Protein AF-0000000078459077 (afdb_homodimer)

Secondary structure (DSSP, 8-state):
--------S-----S-------SS-EEEEEE-S-HHHHHHHHHHHHHHHHTT--HHHHHHHHHHHHHHHSSS--EEEEEEEEEEE--EEEEEEEEEEETTEEEEEEEEPP-/--------S-----S-------SS-EEEEEE-S-HHHHHHHHHHHHHHHHTT--HHHHHHHHHHHHHHHSSS--EEEEEEEEEEE--EEEEEEEEEEETTEEEEEEEEPP-

pLDDT: mean 86.51, std 23.32, range [26.41, 98.94]

Organism: Toxocara canis (NCBI:txid6265)

Radius of gyration: 19.14 Å; Cα contacts (8 Å, |Δi|>4): 376; chains: 2; bounding box: 36×68×38 Å

Sequence (222 aa):
MSTSANCGTTHTISGTTVQYKPKAKVSIKFSEMCKAMSEHAIRIADDALSRHLSEVDLAEQLKKSFDSTYPGLWHCAVGRHFEPALTHRRGSLLHFHIECLSVILFQCEQSMSTSANCGTTHTISGTTVQYKPKAKVSIKFSEMCKAMSEHAIRIADDALSRHLSEVDLAEQLKKSFDSTYPGLWHCAVGRHFEPALTHRRGSLLHFHIECLSVILFQCEQS

Structure (mmCIF, N/CA/C/O backbone):
data_AF-0000000078459077-model_v1
#
loop_
_entity.id
_entity.type
_entity.pdbx_description
1 polymer 'Dynein light chain'
#
loop_
_atom_site.group_PDB
_atom_site.id
_atom_site.type_symbol
_atom_site.label_atom_id
_atom_site.label_alt_id
_atom_site.label_comp_id
_atom_site.label_asym_id
_atom_site.label_entity_id
_atom_site.label_seq_id
_atom_site.pdbx_PDB_ins_code
_atom_site.Cartn_x
_atom_site.Cartn_y
_atom_site.Cartn_z
_atom_site.occupancy
_atom_site.B_iso_or_equiv
_atom_site.auth_seq_id
_atom_site.auth_comp_id
_atom_site.auth_asym_id
_atom_site.auth_atom_id
_atom_site.pdbx_PDB_model_num
ATOM 1 N N . MET A 1 1 ? -23.062 -16.281 -12.852 1 26.75 1 MET A N 1
ATOM 2 C CA . MET A 1 1 ? -22.141 -17.406 -12.766 1 26.75 1 MET A CA 1
ATOM 3 C C . MET A 1 1 ? -21.188 -17.25 -11.578 1 26.75 1 MET A C 1
ATOM 5 O O . MET A 1 1 ? -20.391 -16.312 -11.539 1 26.75 1 MET A O 1
ATOM 9 N N . SER A 1 2 ? -21.625 -17.594 -10.344 1 28.28 2 SER A N 1
ATOM 10 C CA . SER A 1 2 ? -21.172 -17.375 -8.969 1 28.28 2 SER A CA 1
ATOM 11 C C . SER A 1 2 ? -19.812 -18 -8.734 1 28.28 2 SER A C 1
ATOM 13 O O . SER A 1 2 ? -19.703 -19.219 -8.516 1 28.28 2 SER A O 1
ATOM 15 N N . THR A 1 3 ? -18.734 -17.719 -9.492 1 31.97 3 THR A N 1
ATOM 16 C CA . THR A 1 3 ? -17.5 -18.484 -9.367 1 31.97 3 THR A CA 1
ATOM 17 C C . THR A 1 3 ? -16.984 -18.438 -7.934 1 31.97 3 THR A C 1
ATOM 19 O O . THR A 1 3 ? -16.516 -17.406 -7.461 1 31.97 3 THR A O 1
ATOM 22 N N . SER A 1 4 ? -17.594 -19.047 -7.023 1 31.52 4 SER A N 1
ATOM 23 C CA . SER A 1 4 ? -17.188 -19.344 -5.652 1 31.52 4 SER A CA 1
ATOM 24 C C . SER A 1 4 ? -15.789 -19.953 -5.613 1 31.52 4 SER A C 1
ATOM 26 O O . SER A 1 4 ? -15.57 -21.047 -6.129 1 31.52 4 SER A O 1
ATOM 28 N N . ALA A 1 5 ? -14.695 -19.203 -5.668 1 39.75 5 ALA A N 1
ATOM 29 C CA . ALA A 1 5 ? -13.414 -19.859 -5.395 1 39.75 5 ALA A CA 1
ATOM 30 C C . ALA A 1 5 ? -13.484 -20.688 -4.113 1 39.75 5 ALA A C 1
ATOM 32 O O . ALA A 1 5 ? -13.703 -20.141 -3.027 1 39.75 5 ALA A O 1
ATOM 33 N N . ASN A 1 6 ? -14.047 -21.875 -4.105 1 35.28 6 ASN A N 1
ATOM 34 C CA . ASN A 1 6 ? -14.109 -22.844 -3.016 1 35.28 6 ASN A CA 1
AT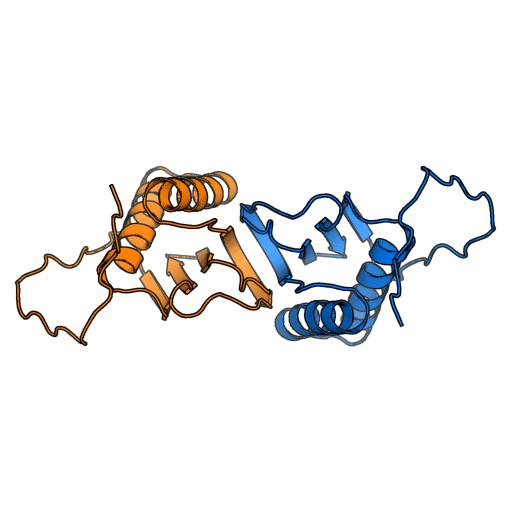OM 35 C C . ASN A 1 6 ? -12.766 -22.984 -2.316 1 35.28 6 ASN A C 1
ATOM 37 O O . ASN A 1 6 ? -11.883 -23.703 -2.807 1 35.28 6 ASN A O 1
ATOM 41 N N . CYS A 1 7 ? -12.219 -21.906 -1.762 1 41.97 7 CYS A N 1
ATOM 42 C CA . CYS A 1 7 ? -11.047 -22.094 -0.905 1 41.97 7 CYS A CA 1
ATOM 43 C C . CYS A 1 7 ? -11.359 -23.031 0.248 1 41.97 7 CYS A C 1
ATOM 45 O O . CYS A 1 7 ? -11.898 -22.625 1.275 1 41.97 7 CYS A O 1
ATOM 47 N N . GLY A 1 8 ? -12.305 -24.109 0.082 1 34.56 8 GLY A N 1
ATOM 48 C CA . GLY A 1 8 ? -12.594 -25.031 1.168 1 34.56 8 GLY A CA 1
ATOM 49 C C . GLY A 1 8 ? -11.375 -25.344 2.021 1 34.56 8 GLY A C 1
ATOM 50 O O . GLY A 1 8 ? -10.281 -24.828 1.77 1 34.56 8 GLY A O 1
ATOM 51 N N . THR A 1 9 ? -11.258 -26.875 2.598 1 32.88 9 THR A N 1
ATOM 52 C CA . THR A 1 9 ? -10.391 -27.75 3.385 1 32.88 9 THR A CA 1
ATOM 53 C C . THR A 1 9 ? -8.938 -27.625 2.93 1 32.88 9 THR A C 1
ATOM 55 O O . THR A 1 9 ? -8.672 -27.406 1.745 1 32.88 9 THR A O 1
ATOM 58 N N . THR A 1 10 ? -8.008 -27.484 4.039 1 33.38 10 THR A N 1
ATOM 59 C CA . THR A 1 10 ? -6.617 -27.75 3.701 1 33.38 10 THR A CA 1
ATOM 60 C C . THR A 1 10 ? -6.512 -28.875 2.664 1 33.38 10 THR A C 1
ATOM 62 O O . THR A 1 10 ? -6.609 -30.047 3.004 1 33.38 10 THR A O 1
ATOM 65 N N . HIS A 1 11 ? -7.379 -28.828 1.689 1 30.62 11 HIS A N 1
ATOM 66 C CA . HIS A 1 11 ? -7.297 -29.922 0.727 1 30.62 11 HIS A CA 1
ATOM 67 C C . HIS A 1 11 ? -5.863 -30.125 0.246 1 30.62 11 HIS A C 1
ATOM 69 O O . HIS A 1 11 ? -5.273 -29.219 -0.357 1 30.62 11 HIS A O 1
ATOM 75 N N . THR A 1 12 ? -5.062 -30.766 1.18 1 33.31 12 THR A N 1
ATOM 76 C CA . THR A 1 12 ? -3.824 -31.375 0.724 1 33.31 12 THR A CA 1
ATOM 77 C C . THR A 1 12 ? -4.051 -32.156 -0.565 1 33.31 12 THR A C 1
ATOM 79 O O . THR A 1 12 ? -4.527 -33.312 -0.531 1 33.31 12 THR A O 1
ATOM 82 N N . ILE A 1 13 ? -4.914 -31.734 -1.475 1 32.84 13 ILE A N 1
ATOM 83 C CA . ILE A 1 13 ? -4.988 -32.531 -2.686 1 32.84 13 ILE A CA 1
ATOM 84 C C . ILE A 1 13 ? -3.582 -32.812 -3.207 1 32.84 13 ILE A C 1
ATOM 86 O O . ILE A 1 13 ? -2.775 -31.906 -3.361 1 32.84 13 ILE A O 1
ATOM 90 N N . SER A 1 14 ? -3.08 -34.031 -2.914 1 33.75 14 SER A N 1
ATOM 91 C CA . SER A 1 14 ? -1.925 -34.719 -3.484 1 33.75 14 SER A CA 1
ATOM 92 C C . SER A 1 14 ? -1.879 -34.562 -5 1 33.75 14 SER A C 1
ATOM 94 O O . SER A 1 14 ? -1.104 -35.25 -5.68 1 33.75 14 SER A O 1
ATOM 96 N N . GLY A 1 15 ? -3.09 -34.188 -5.695 1 35.31 15 GLY A N 1
ATOM 97 C CA . GLY A 1 15 ? -2.902 -34.25 -7.137 1 35.31 15 GLY A CA 1
ATOM 98 C C . GLY A 1 15 ? -1.699 -33.469 -7.621 1 35.31 15 GLY A C 1
ATOM 99 O O . GLY A 1 15 ? -1.169 -32.625 -6.898 1 35.31 15 GLY A O 1
ATOM 100 N N . THR A 1 16 ? -0.909 -33.969 -8.602 1 38 16 THR A N 1
ATOM 101 C CA . THR A 1 16 ? 0.271 -33.438 -9.273 1 38 16 THR A CA 1
ATOM 102 C C . THR A 1 16 ? 0.063 -31.984 -9.656 1 38 16 THR A C 1
ATOM 104 O O . THR A 1 16 ? -0.474 -31.688 -10.727 1 38 16 THR A O 1
ATOM 107 N N . THR A 1 17 ? -0.903 -31.266 -8.992 1 44.47 17 THR A N 1
ATOM 108 C CA . THR A 1 17 ? -1.097 -29.891 -9.453 1 44.47 17 THR A CA 1
ATOM 109 C C . THR A 1 17 ? 0.244 -29.219 -9.75 1 44.47 17 THR A C 1
ATOM 111 O O . THR A 1 17 ? 1.176 -29.312 -8.945 1 44.47 17 THR A O 1
ATOM 114 N N . VAL A 1 18 ? 0.565 -29.375 -11.008 1 47.62 18 VAL A N 1
ATOM 115 C CA . VAL A 1 18 ? 1.768 -28.703 -11.484 1 47.62 18 VAL A CA 1
ATOM 116 C C . VAL A 1 18 ? 1.914 -27.344 -10.789 1 47.62 18 VAL A C 1
ATOM 118 O O . VAL A 1 18 ? 0.998 -26.531 -10.82 1 47.62 18 VAL A O 1
ATOM 121 N N . GLN A 1 19 ? 2.498 -27.375 -9.68 1 70 19 GLN A N 1
ATOM 122 C CA . GLN A 1 19 ? 2.912 -26.188 -8.938 1 70 19 GLN A CA 1
ATOM 123 C C . GLN A 1 19 ? 3.777 -25.281 -9.797 1 70 19 GLN A C 1
ATOM 125 O O . GLN A 1 19 ? 4.707 -25.734 -10.469 1 70 19 GLN A O 1
ATOM 130 N N . TYR A 1 20 ? 3.219 -24.281 -10.258 1 82.44 20 TYR A N 1
ATOM 131 C CA . TYR A 1 20 ? 4.004 -23.312 -11.016 1 82.44 20 TYR A CA 1
ATOM 132 C C . TYR A 1 20 ? 5.379 -23.109 -10.391 1 82.44 20 TYR A C 1
ATOM 134 O O . TYR A 1 20 ? 5.508 -23.031 -9.172 1 82.44 20 TYR A O 1
ATOM 142 N N . LYS A 1 21 ? 6.398 -23.359 -11.258 1 90.56 21 LYS A N 1
ATOM 143 C CA . LYS A 1 21 ? 7.754 -23.047 -10.836 1 90.56 21 LYS A CA 1
ATOM 144 C C . LYS A 1 21 ? 8.234 -21.734 -11.461 1 90.56 21 LYS A C 1
ATOM 146 O O . LYS A 1 21 ? 8.594 -21.703 -12.633 1 90.56 21 LYS A O 1
ATOM 151 N N . PRO A 1 22 ? 8.289 -20.766 -10.75 1 94.25 22 PRO A N 1
ATOM 152 C CA . PRO A 1 22 ? 8.703 -19.469 -11.312 1 94.25 22 PRO A CA 1
ATOM 153 C C . PRO A 1 22 ? 10.156 -19.469 -11.781 1 94.25 22 PRO A C 1
ATOM 155 O O . P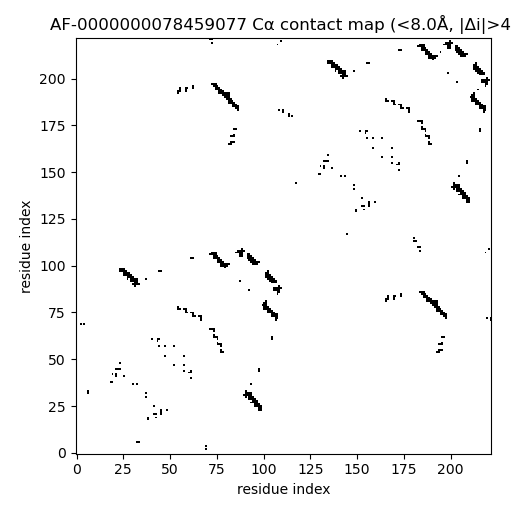RO A 1 22 ? 10.984 -20.203 -11.227 1 94.25 22 PRO A O 1
ATOM 158 N N . LYS A 1 23 ? 10.43 -18.688 -12.789 1 96.56 23 LYS A N 1
ATOM 159 C CA . LYS A 1 23 ? 11.797 -18.469 -13.25 1 96.56 23 LYS A CA 1
ATOM 160 C C . LYS A 1 23 ? 12.586 -17.641 -12.242 1 96.56 23 LYS A C 1
ATOM 162 O O . LYS A 1 23 ? 13.75 -17.922 -11.961 1 96.56 23 LYS A O 1
ATOM 167 N N . ALA A 1 24 ? 11.875 -16.656 -11.742 1 97.38 24 ALA A N 1
ATOM 168 C CA . ALA A 1 24 ? 12.508 -15.766 -10.766 1 97.38 24 ALA A CA 1
ATOM 169 C C . ALA A 1 24 ? 12.477 -16.375 -9.367 1 97.38 24 ALA A C 1
ATOM 171 O O . ALA A 1 24 ? 11.648 -17.234 -9.078 1 97.38 24 ALA A O 1
ATOM 172 N N . LYS A 1 25 ? 13.422 -15.898 -8.5 1 97.81 25 LYS A N 1
ATOM 173 C CA . LYS A 1 25 ? 13.398 -16.281 -7.094 1 97.81 25 LYS A CA 1
ATOM 174 C C . LYS A 1 25 ? 12.211 -15.664 -6.367 1 97.81 25 LYS A C 1
ATOM 176 O O . LYS A 1 25 ? 12.047 -14.445 -6.367 1 97.81 25 LYS A O 1
ATOM 181 N N . VAL A 1 26 ? 11.391 -16.641 -5.711 1 98.06 26 VAL A N 1
ATOM 182 C CA . VAL A 1 26 ? 10.188 -16.172 -5.031 1 98.06 26 VAL A CA 1
ATOM 183 C C . VAL A 1 26 ? 10.203 -16.625 -3.574 1 98.06 26 VAL A C 1
ATOM 185 O O . VAL A 1 26 ? 10.602 -17.766 -3.277 1 98.06 26 VAL A O 1
ATOM 188 N N . SER A 1 27 ? 9.812 -15.766 -2.689 1 98.19 27 SER A N 1
ATOM 189 C CA . SER A 1 27 ? 9.602 -16.078 -1.28 1 98.19 27 SER A CA 1
ATOM 190 C C . SER A 1 27 ? 8.289 -15.492 -0.77 1 98.19 27 SER A C 1
ATOM 192 O O . SER A 1 27 ? 8.102 -14.273 -0.809 1 98.19 27 SER A O 1
ATOM 194 N N . ILE A 1 28 ? 7.453 -16.359 -0.249 1 97.94 28 ILE A N 1
ATOM 195 C CA . ILE A 1 28 ? 6.195 -15.891 0.318 1 97.94 28 ILE A CA 1
ATOM 196 C C . ILE A 1 28 ? 6.402 -15.516 1.784 1 97.94 28 ILE A C 1
ATOM 198 O O . ILE A 1 28 ? 6.785 -16.359 2.598 1 97.94 28 ILE A O 1
ATOM 202 N N . LYS A 1 29 ? 6.152 -14.273 2.027 1 98 29 LYS A N 1
ATOM 203 C CA . LYS A 1 29 ? 6.258 -13.797 3.404 1 98 29 LYS A CA 1
ATOM 204 C C . LYS A 1 29 ? 5.004 -14.141 4.203 1 98 29 LYS A C 1
ATOM 206 O O . LYS A 1 29 ? 5.094 -14.547 5.363 1 98 29 LYS A O 1
ATOM 211 N N . PHE A 1 30 ? 3.83 -13.867 3.631 1 97.81 30 PHE A N 1
ATOM 212 C CA . PHE A 1 30 ? 2.539 -14.125 4.258 1 97.81 30 PHE A CA 1
ATOM 213 C C . PHE A 1 30 ? 1.459 -14.344 3.207 1 97.81 30 PHE A C 1
ATOM 215 O O . PHE A 1 30 ? 1.414 -13.633 2.201 1 97.81 30 PHE A O 1
ATOM 222 N N . SER A 1 31 ? 0.622 -15.422 3.479 1 97.94 31 SER A N 1
ATOM 223 C CA . SER A 1 31 ? -0.505 -15.656 2.582 1 97.94 31 SER A CA 1
ATOM 224 C C . SER A 1 31 ? -1.718 -16.188 3.342 1 97.94 31 SER A C 1
ATOM 226 O O . SER A 1 31 ? -1.597 -17.094 4.156 1 97.94 31 SER A O 1
ATOM 228 N N . GLU A 1 32 ? -2.795 -15.562 3.051 1 97.44 32 GLU A N 1
ATOM 229 C CA . GLU A 1 32 ? -4.086 -16.094 3.482 1 97.44 32 GLU A CA 1
ATOM 230 C C . GLU A 1 32 ? -4.906 -16.578 2.295 1 97.44 32 GLU A C 1
ATOM 232 O O . GLU A 1 32 ? -6.055 -17 2.455 1 97.44 32 GLU A O 1
ATOM 237 N N . MET A 1 33 ? -4.309 -16.594 1.096 1 96.38 33 MET A N 1
ATOM 238 C CA . MET A 1 33 ? -4.973 -17.031 -0.132 1 96.38 33 MET A CA 1
ATOM 239 C C . MET A 1 33 ? -4.738 -18.516 -0.38 1 96.38 33 MET A C 1
ATOM 241 O O . MET A 1 33 ? -3.777 -19.094 0.137 1 96.38 33 MET A O 1
ATOM 245 N N . CYS A 1 34 ? -5.59 -19.125 -1.115 1 94.81 34 CYS A N 1
ATOM 246 C CA . CYS A 1 34 ? -5.355 -20.516 -1.503 1 94.81 34 CYS A CA 1
ATOM 247 C C . CYS A 1 34 ? -4.191 -20.609 -2.482 1 94.81 34 CYS A C 1
ATOM 249 O O . CYS A 1 34 ? -3.795 -19.625 -3.088 1 94.81 34 CYS A O 1
ATOM 251 N N . LYS A 1 35 ? -3.697 -21.766 -2.607 1 94.5 35 LYS A N 1
ATOM 252 C CA . LYS A 1 35 ? -2.488 -22.016 -3.393 1 94.5 35 LYS A CA 1
ATOM 253 C C . LYS A 1 35 ? -2.682 -21.578 -4.844 1 94.5 35 LYS A C 1
ATOM 255 O O . LYS A 1 35 ? -1.791 -20.969 -5.441 1 94.5 35 LYS A O 1
ATOM 260 N N . ALA A 1 36 ? -3.766 -21.922 -5.336 1 95.06 36 ALA A N 1
ATOM 261 C CA . ALA A 1 36 ? -4.031 -21.594 -6.734 1 95.06 36 ALA A CA 1
ATOM 262 C C . ALA A 1 36 ? -4.012 -20.078 -6.957 1 95.06 36 ALA A C 1
ATOM 264 O O . ALA A 1 36 ? -3.457 -19.609 -7.949 1 95.06 36 ALA A O 1
ATOM 265 N N . MET A 1 37 ? -4.621 -19.328 -6.098 1 96.56 37 MET A N 1
ATOM 266 C CA . MET A 1 37 ? -4.668 -17.875 -6.184 1 96.56 37 MET A CA 1
ATOM 267 C C . MET A 1 37 ? -3.277 -17.266 -6.02 1 96.56 37 MET A C 1
ATOM 269 O O . MET A 1 37 ? -2.889 -16.375 -6.773 1 96.56 37 MET A O 1
ATOM 273 N N . SER A 1 38 ? -2.564 -17.797 -5.086 1 97.75 38 SER A N 1
ATOM 274 C CA . SER A 1 38 ? -1.201 -17.328 -4.871 1 97.75 38 SER A CA 1
ATOM 275 C C . SER A 1 38 ? -0.322 -17.594 -6.086 1 97.75 38 SER A C 1
ATOM 277 O O . SER A 1 38 ? 0.459 -16.734 -6.496 1 97.75 38 SER A O 1
ATOM 279 N N . GLU A 1 39 ? -0.464 -18.766 -6.641 1 97.38 39 GLU A N 1
ATOM 280 C CA . GLU A 1 39 ? 0.323 -19.125 -7.816 1 97.38 39 GLU A CA 1
ATOM 281 C C . GLU A 1 39 ? -0.03 -18.234 -9.008 1 97.38 39 GLU A C 1
ATOM 283 O O . GLU A 1 39 ? 0.838 -17.906 -9.82 1 97.38 39 GLU A O 1
ATOM 288 N N . HIS A 1 40 ? -1.277 -17.938 -9.086 1 97.88 40 HIS A N 1
ATOM 289 C CA . HIS A 1 40 ? -1.707 -17.031 -10.141 1 97.88 40 HIS A CA 1
ATOM 290 C C . HIS A 1 40 ? -1 -15.68 -10.023 1 97.88 40 HIS A C 1
ATOM 292 O O . HIS A 1 40 ? -0.473 -15.164 -11.016 1 97.88 40 HIS A O 1
ATOM 298 N N . ALA A 1 41 ? -0.954 -15.094 -8.852 1 98.62 41 ALA A N 1
ATOM 299 C CA . ALA A 1 41 ? -0.282 -13.82 -8.617 1 98.62 41 ALA A CA 1
ATOM 300 C C . ALA A 1 41 ? 1.203 -13.914 -8.953 1 98.62 41 ALA A C 1
ATOM 302 O O . ALA A 1 41 ? 1.753 -13.031 -9.617 1 98.62 41 ALA A O 1
ATOM 303 N N . ILE A 1 42 ? 1.815 -14.992 -8.508 1 98.44 42 ILE A N 1
ATOM 304 C CA . ILE A 1 42 ? 3.248 -15.195 -8.703 1 98.44 42 ILE A CA 1
ATOM 305 C C . ILE A 1 42 ? 3.549 -15.352 -10.195 1 98.44 42 ILE A C 1
ATOM 307 O O . ILE A 1 42 ? 4.543 -14.82 -10.688 1 98.44 42 ILE A O 1
ATOM 311 N N . ARG A 1 43 ? 2.697 -16.031 -10.859 1 98.19 43 ARG A N 1
ATOM 312 C CA . ARG A 1 43 ? 2.875 -16.188 -12.297 1 98.19 43 ARG A CA 1
ATOM 313 C C . ARG A 1 43 ? 2.828 -14.844 -13.008 1 98.19 43 ARG A C 1
ATOM 315 O O . ARG A 1 43 ? 3.641 -14.57 -13.891 1 98.19 43 ARG A O 1
ATOM 322 N N . ILE A 1 44 ? 1.873 -14.016 -12.672 1 98.56 44 ILE A N 1
ATOM 323 C CA . ILE A 1 44 ? 1.756 -12.688 -13.266 1 98.56 44 ILE A CA 1
ATOM 324 C C . ILE A 1 44 ? 3.039 -11.891 -13.023 1 98.56 44 ILE A C 1
ATOM 326 O O . ILE A 1 44 ? 3.58 -11.273 -13.938 1 98.56 44 ILE A O 1
ATOM 330 N N . ALA A 1 45 ? 3.504 -11.93 -11.805 1 98.69 45 ALA A N 1
ATOM 331 C CA . ALA A 1 45 ? 4.703 -11.18 -11.438 1 98.69 45 ALA A CA 1
ATOM 332 C C . ALA A 1 45 ? 5.93 -11.719 -12.172 1 98.69 45 ALA A C 1
ATOM 334 O O . ALA A 1 45 ? 6.762 -10.945 -12.656 1 98.69 45 ALA A O 1
ATOM 335 N N . ASP A 1 46 ? 6.02 -13.055 -12.227 1 98.5 46 ASP A N 1
ATOM 336 C CA . ASP A 1 46 ? 7.129 -13.711 -12.906 1 98.5 46 ASP A CA 1
ATOM 337 C C . ASP A 1 46 ? 7.184 -13.328 -14.383 1 98.5 46 ASP A C 1
ATOM 339 O O . ASP A 1 46 ? 8.25 -12.992 -14.898 1 98.5 46 ASP A O 1
ATOM 343 N N . ASP A 1 47 ? 6.043 -13.352 -15 1 98 47 ASP A N 1
ATOM 344 C CA . ASP A 1 47 ? 5.93 -12.961 -16.406 1 98 47 ASP A CA 1
ATOM 345 C C . ASP A 1 47 ? 6.277 -11.492 -16.594 1 98 47 ASP A C 1
ATOM 347 O O . ASP A 1 47 ? 6.938 -11.125 -17.578 1 98 47 ASP A O 1
ATOM 351 N N . ALA A 1 48 ? 5.809 -10.656 -15.734 1 98.06 48 ALA A N 1
ATOM 352 C CA . ALA A 1 48 ? 6.082 -9.219 -15.82 1 98.06 48 ALA A CA 1
ATOM 353 C C . ALA A 1 48 ? 7.578 -8.938 -15.727 1 98.06 48 ALA A C 1
ATOM 355 O O . ALA A 1 48 ? 8.102 -8.094 -16.453 1 98.06 48 ALA A O 1
ATOM 356 N N . LEU A 1 49 ? 8.242 -9.648 -14.906 1 97.06 49 LEU A N 1
ATOM 357 C CA . LEU A 1 49 ? 9.688 -9.469 -14.758 1 97.06 49 LEU A C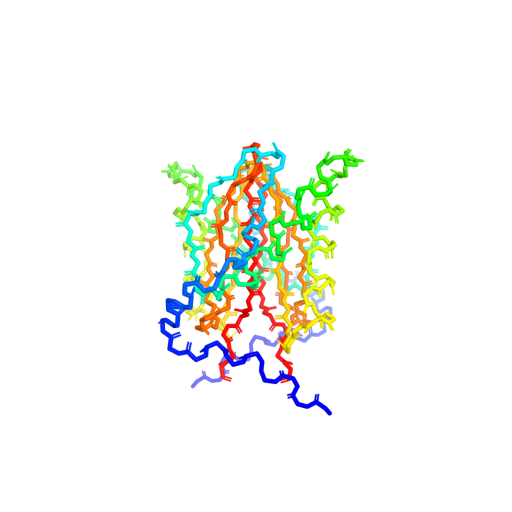A 1
ATOM 358 C C . LEU A 1 49 ? 10.414 -9.898 -16.031 1 97.06 49 LEU A C 1
ATOM 360 O O . LEU A 1 49 ? 11.352 -9.234 -16.469 1 97.06 49 LEU A O 1
ATOM 364 N N . SER A 1 50 ? 9.953 -11 -16.594 1 96.31 50 SER A N 1
ATOM 365 C CA . SER A 1 50 ? 10.57 -11.5 -17.812 1 96.31 50 SER A CA 1
ATOM 366 C C . SER A 1 50 ? 10.414 -10.516 -18.969 1 96.31 50 SER A C 1
ATOM 368 O O . SER A 1 50 ? 11.25 -10.469 -19.859 1 96.31 50 SER A O 1
ATOM 370 N N . ARG A 1 51 ? 9.414 -9.664 -18.844 1 97.56 51 ARG A N 1
ATOM 371 C CA . ARG A 1 51 ? 9.125 -8.672 -19.875 1 97.56 51 ARG A CA 1
ATOM 372 C C . ARG A 1 51 ? 9.695 -7.309 -19.5 1 97.56 51 ARG A C 1
ATOM 374 O O . ARG A 1 51 ? 9.5 -6.324 -20.219 1 97.56 51 ARG A O 1
ATOM 381 N N . HIS A 1 52 ? 10.336 -7.176 -18.422 1 96.25 52 HIS A N 1
ATOM 382 C CA . HIS A 1 52 ? 10.977 -5.969 -17.922 1 96.25 52 HIS A CA 1
ATOM 383 C C . HIS A 1 52 ? 9.961 -4.848 -17.719 1 96.25 52 HIS A C 1
ATOM 385 O O . HIS A 1 52 ? 10.219 -3.699 -18.078 1 96.25 52 HIS A O 1
ATOM 391 N N . LEU A 1 53 ? 8.844 -5.273 -17.156 1 95.94 53 LEU A N 1
ATOM 392 C CA . LEU A 1 53 ? 7.836 -4.273 -16.812 1 95.94 53 LEU A CA 1
ATOM 393 C C . LEU A 1 53 ? 8.266 -3.461 -15.594 1 95.94 53 LEU A C 1
ATOM 395 O O . LEU A 1 53 ? 8.977 -3.965 -14.727 1 95.94 53 LEU A O 1
ATOM 399 N N . SER A 1 54 ? 7.832 -2.234 -15.555 1 97.69 54 SER A N 1
ATOM 400 C CA . SER A 1 54 ? 8.078 -1.386 -14.398 1 97.69 54 SER A CA 1
ATOM 401 C C . SER A 1 54 ? 7.242 -1.831 -13.195 1 97.69 54 SER A C 1
ATOM 403 O O . SER A 1 54 ? 6.293 -2.604 -13.352 1 97.69 54 SER A O 1
ATOM 405 N N . GLU A 1 55 ? 7.578 -1.299 -12.062 1 98.06 55 GLU A N 1
ATOM 406 C CA . GLU A 1 55 ? 6.801 -1.563 -10.859 1 98.06 55 GLU A CA 1
ATOM 407 C C . GLU A 1 55 ? 5.363 -1.068 -11.008 1 98.06 55 GLU A C 1
ATOM 409 O O . GLU A 1 55 ? 4.426 -1.719 -10.539 1 98.06 55 GLU A O 1
ATOM 414 N N . VAL A 1 56 ? 5.219 0.057 -11.633 1 98 56 VAL A N 1
ATOM 415 C CA . VAL A 1 56 ? 3.893 0.627 -11.852 1 98 56 VAL A CA 1
ATOM 416 C C . VAL A 1 56 ? 3.062 -0.311 -12.727 1 98 56 VAL A C 1
ATOM 418 O O . VAL A 1 56 ? 1.917 -0.626 -12.398 1 98 56 VAL A O 1
ATOM 421 N N . ASP A 1 57 ? 3.645 -0.819 -13.773 1 98.25 57 ASP A N 1
ATOM 422 C CA . ASP A 1 57 ? 2.951 -1.723 -14.688 1 98.25 57 ASP A CA 1
ATOM 423 C C . ASP A 1 57 ? 2.596 -3.035 -13.992 1 98.25 57 ASP A C 1
ATOM 425 O O . ASP A 1 57 ? 1.492 -3.557 -14.172 1 98.25 57 ASP A O 1
ATOM 429 N N . LEU A 1 58 ? 3.484 -3.518 -13.227 1 98.75 58 LEU A N 1
ATOM 430 C CA . LEU A 1 58 ? 3.244 -4.773 -12.523 1 98.75 58 LEU A CA 1
ATOM 431 C C . LEU A 1 58 ? 2.104 -4.625 -11.516 1 98.75 58 LEU A C 1
ATOM 433 O O . LEU A 1 58 ? 1.202 -5.465 -11.469 1 98.75 58 LEU A O 1
ATOM 437 N N . ALA A 1 59 ? 2.156 -3.553 -10.766 1 98.88 59 ALA A N 1
ATOM 438 C CA . ALA A 1 59 ? 1.1 -3.316 -9.781 1 98.88 59 ALA A CA 1
ATOM 439 C C . ALA A 1 59 ? -0.266 -3.23 -10.461 1 98.88 59 ALA A C 1
ATOM 441 O O . ALA A 1 59 ? -1.231 -3.848 -10 1 98.88 59 ALA A O 1
ATOM 442 N N . GLU A 1 60 ? -0.304 -2.539 -11.5 1 98.75 60 GLU A N 1
ATOM 443 C CA . GLU A 1 60 ? -1.562 -2.371 -12.227 1 98.75 60 GLU A CA 1
ATOM 444 C C . GLU A 1 60 ? -2.039 -3.691 -12.82 1 98.75 60 GLU A C 1
ATOM 446 O O . GLU A 1 60 ? -3.232 -4 -12.781 1 98.75 60 GLU A O 1
ATOM 451 N N . GLN A 1 61 ? -1.114 -4.43 -13.344 1 98.75 61 GLN A N 1
ATOM 452 C CA . GLN A 1 61 ? -1.472 -5.707 -13.953 1 98.75 61 GLN A CA 1
ATOM 453 C C . GLN A 1 61 ? -2.012 -6.684 -12.914 1 98.75 61 GLN A C 1
ATOM 455 O O . GLN A 1 61 ? -2.996 -7.383 -13.164 1 98.75 61 GLN A O 1
ATOM 460 N N . LEU A 1 62 ? -1.336 -6.727 -11.805 1 98.88 62 LEU A N 1
ATOM 461 C CA . LEU A 1 62 ? -1.802 -7.598 -10.734 1 98.88 62 LEU A CA 1
ATOM 462 C C . LEU A 1 62 ? -3.203 -7.199 -10.281 1 98.88 62 LEU A C 1
ATOM 464 O O . LEU A 1 62 ? -4.094 -8.047 -10.188 1 98.88 62 LEU A O 1
ATOM 468 N N . LYS A 1 63 ? -3.373 -5.953 -10.023 1 98.81 63 LYS A N 1
ATOM 469 C CA . LYS A 1 63 ? -4.668 -5.469 -9.562 1 98.81 63 LYS A CA 1
ATOM 470 C C . LYS A 1 63 ? -5.766 -5.758 -10.578 1 98.81 63 LYS A C 1
ATOM 472 O O . LYS A 1 63 ? -6.812 -6.309 -10.234 1 98.81 63 LYS A O 1
ATOM 477 N N . LYS A 1 64 ? -5.57 -5.418 -11.797 1 98.62 64 LYS A N 1
ATOM 478 C CA . LYS A 1 64 ? -6.57 -5.582 -12.852 1 98.62 64 LYS A CA 1
ATOM 479 C C . LYS A 1 64 ? -6.91 -7.055 -13.062 1 98.62 64 LYS A C 1
ATOM 481 O O . LYS A 1 64 ? -8.078 -7.41 -13.203 1 98.62 64 LYS A O 1
ATOM 486 N N . SER A 1 65 ? -5.91 -7.895 -13.117 1 98.75 65 SER A N 1
ATOM 487 C CA . SER A 1 65 ? -6.125 -9.328 -13.312 1 98.75 65 SER A CA 1
ATOM 488 C C . SER A 1 65 ? -6.969 -9.914 -12.188 1 98.75 65 SER A C 1
ATOM 490 O O . SER A 1 65 ? -7.883 -10.703 -12.445 1 98.75 65 SER A O 1
ATOM 492 N N . PHE A 1 66 ? -6.668 -9.477 -11 1 98.62 66 PHE A N 1
ATOM 493 C CA . PHE A 1 66 ? -7.414 -10.031 -9.875 1 98.62 66 PHE A CA 1
ATOM 494 C C . PHE A 1 66 ? -8.82 -9.438 -9.82 1 98.62 66 PHE A C 1
ATOM 496 O O . PHE A 1 66 ? -9.781 -10.148 -9.508 1 98.62 66 PHE A O 1
ATOM 503 N N . ASP A 1 67 ? -8.945 -8.219 -10.156 1 98.06 67 ASP A N 1
ATOM 504 C CA . ASP A 1 67 ? -10.273 -7.621 -10.242 1 98.06 67 ASP A CA 1
ATOM 505 C C . ASP A 1 67 ? -11.156 -8.375 -11.234 1 98.06 67 ASP A C 1
ATOM 507 O O . ASP A 1 67 ? -12.359 -8.5 -11.031 1 98.06 67 ASP A O 1
ATOM 511 N N . SER A 1 68 ? -10.547 -8.867 -12.25 1 98.31 68 SER A N 1
ATOM 512 C CA . SER A 1 68 ? -11.297 -9.492 -13.328 1 98.31 68 SER A CA 1
ATOM 513 C C . SER A 1 68 ? -11.539 -10.977 -13.055 1 98.31 68 SER A C 1
ATOM 515 O O . SER A 1 68 ? -12.5 -11.555 -13.562 1 98.31 68 SER A O 1
ATOM 517 N N . THR A 1 69 ? -10.734 -11.562 -12.242 1 98 69 THR A N 1
ATOM 518 C CA . THR A 1 69 ? -10.742 -13.016 -12.102 1 98 69 THR A CA 1
ATOM 519 C C . THR A 1 69 ? -11.461 -13.43 -10.82 1 98 69 THR A C 1
ATOM 521 O O . THR A 1 69 ? -12.094 -14.484 -10.766 1 98 69 THR A O 1
ATOM 524 N N . TYR A 1 70 ? -11.375 -12.586 -9.82 1 97.06 70 TYR A N 1
ATOM 525 C CA . TYR A 1 70 ? -11.922 -12.953 -8.516 1 97.06 70 TYR A CA 1
ATOM 526 C C . TYR A 1 70 ? -12.906 -11.906 -8.023 1 97.06 70 TYR A C 1
ATOM 528 O O . TYR A 1 70 ? -12.805 -10.727 -8.367 1 97.06 70 TYR A O 1
ATOM 536 N N . PRO A 1 71 ? -13.852 -12.352 -7.148 1 95.69 71 PRO A N 1
ATOM 537 C CA . PRO A 1 71 ? -14.812 -11.383 -6.613 1 95.69 71 PRO A CA 1
ATOM 538 C C . PRO A 1 71 ? -14.156 -10.328 -5.73 1 95.69 71 PRO A C 1
ATOM 540 O O . PRO A 1 71 ? -13.133 -10.602 -5.098 1 95.69 71 PRO A O 1
ATOM 543 N N . GLY A 1 72 ? -14.781 -9.141 -5.723 1 94.31 72 GLY A N 1
ATOM 544 C CA . GLY A 1 72 ? -14.336 -8.047 -4.879 1 94.31 72 GLY A CA 1
ATOM 545 C C . GLY A 1 72 ? -13.336 -7.133 -5.562 1 94.31 72 GLY A C 1
ATOM 546 O O . GLY A 1 72 ? -12.992 -7.34 -6.727 1 94.31 72 GLY A O 1
ATOM 547 N N . LEU A 1 73 ? -12.906 -6.055 -4.832 1 96.38 73 LEU A N 1
ATOM 548 C CA . LEU A 1 73 ? -11.891 -5.133 -5.309 1 96.38 73 LEU A CA 1
ATOM 549 C C . LEU A 1 73 ? -10.531 -5.461 -4.703 1 96.38 73 LEU A C 1
ATOM 551 O O . LEU A 1 73 ? -10.414 -5.645 -3.488 1 96.38 73 LEU A O 1
ATOM 555 N N . TRP A 1 74 ? -9.625 -5.582 -5.559 1 98.12 74 TRP A N 1
ATOM 556 C CA . TRP A 1 74 ? -8.273 -5.906 -5.125 1 98.12 74 TRP A CA 1
ATOM 557 C C . TRP A 1 74 ? -7.367 -4.68 -5.207 1 98.12 74 TRP A C 1
ATOM 559 O O . TRP A 1 74 ? -7.629 -3.76 -5.984 1 98.12 74 TRP A O 1
ATOM 569 N N . HIS A 1 75 ? -6.355 -4.633 -4.367 1 98.69 75 HIS A N 1
ATOM 570 C CA . HIS A 1 75 ? -5.352 -3.578 -4.277 1 98.69 75 HIS A CA 1
ATOM 571 C C . HIS A 1 75 ? -3.943 -4.16 -4.258 1 98.69 75 HIS A C 1
ATOM 573 O O . HIS A 1 75 ? -3.742 -5.293 -3.818 1 98.69 75 HIS A O 1
ATOM 579 N N . CYS A 1 76 ? -3.061 -3.391 -4.762 1 98.88 76 CYS A N 1
ATOM 580 C CA . CYS A 1 76 ? -1.7 -3.904 -4.867 1 98.88 76 CYS A CA 1
ATOM 581 C C . CYS A 1 76 ? -0.68 -2.799 -4.617 1 98.88 76 CYS A C 1
ATOM 583 O O . CYS A 1 76 ? -0.904 -1.646 -4.992 1 98.88 76 CYS A O 1
ATOM 585 N N . ALA A 1 77 ? 0.371 -3.111 -3.947 1 98.94 77 ALA A N 1
ATOM 586 C CA . ALA A 1 77 ? 1.572 -2.281 -3.906 1 98.94 77 ALA A CA 1
ATOM 587 C C . ALA A 1 77 ? 2.811 -3.09 -4.281 1 98.94 77 ALA A C 1
ATOM 589 O O . ALA A 1 77 ? 2.965 -4.234 -3.85 1 98.94 77 ALA A O 1
ATOM 590 N N . VAL A 1 78 ? 3.629 -2.545 -5.121 1 98.88 78 VAL A N 1
ATOM 591 C CA . VAL A 1 78 ? 4.855 -3.18 -5.586 1 98.88 78 VAL A CA 1
ATOM 592 C C . VAL A 1 78 ? 6.035 -2.227 -5.398 1 98.88 78 VAL A C 1
ATOM 594 O O . VAL A 1 78 ? 5.957 -1.054 -5.766 1 98.88 78 VAL A O 1
ATOM 597 N N . GLY A 1 79 ? 7.121 -2.766 -4.84 1 98.56 79 GLY A N 1
ATOM 598 C CA . GLY A 1 79 ? 8.305 -1.927 -4.715 1 98.56 79 GLY A CA 1
ATOM 599 C C . GLY A 1 79 ? 9.477 -2.645 -4.082 1 98.56 79 GLY A C 1
ATOM 600 O O . GLY A 1 79 ? 9.359 -3.797 -3.66 1 98.56 79 GLY A O 1
ATOM 601 N N . ARG A 1 80 ? 10.625 -1.958 -3.992 1 97.12 80 ARG A N 1
ATOM 602 C CA . ARG A 1 80 ? 11.859 -2.555 -3.5 1 97.12 80 ARG A CA 1
ATOM 603 C C . ARG A 1 80 ? 11.914 -2.521 -1.977 1 97.12 80 ARG A C 1
ATOM 605 O O . ARG A 1 80 ? 12.453 -3.438 -1.349 1 97.12 80 ARG A O 1
ATOM 612 N N . HIS A 1 81 ? 11.367 -1.377 -1.399 1 96.75 81 HIS A N 1
ATOM 613 C CA . HIS A 1 81 ? 11.383 -1.236 0.052 1 96.75 81 HIS A CA 1
ATOM 614 C C . HIS A 1 81 ? 10.18 -0.436 0.54 1 96.75 81 HIS A C 1
ATOM 616 O O . HIS A 1 81 ? 10.125 0.784 0.368 1 96.75 81 HIS A O 1
ATOM 622 N N . PHE A 1 82 ? 9.297 -1.171 1.143 1 98.56 82 PHE A N 1
ATOM 623 C CA . PHE A 1 82 ? 8.141 -0.505 1.734 1 98.56 82 PHE A CA 1
ATOM 624 C C . PHE A 1 82 ? 7.488 -1.39 2.791 1 98.56 82 PHE A C 1
ATOM 626 O O . PHE A 1 82 ? 7.766 -2.588 2.861 1 98.56 82 PHE A O 1
ATOM 633 N N . GLU A 1 83 ? 6.672 -0.751 3.592 1 98.62 83 GLU A N 1
ATOM 634 C CA . GLU A 1 83 ? 5.93 -1.416 4.66 1 98.62 83 GLU A CA 1
ATOM 635 C C . GLU A 1 83 ? 4.445 -1.082 4.59 1 98.62 83 GLU A C 1
ATOM 637 O O . GLU A 1 83 ? 4.066 0.092 4.578 1 98.62 83 GLU A O 1
ATOM 642 N N . PRO A 1 84 ? 3.619 -2.107 4.574 1 98.62 84 PRO A N 1
ATOM 643 C CA . PRO A 1 84 ? 2.176 -1.867 4.609 1 98.62 84 PRO A CA 1
ATOM 644 C C . PRO A 1 84 ? 1.605 -1.899 6.027 1 98.62 84 PRO A C 1
ATOM 646 O O . PRO A 1 84 ? 2.107 -2.635 6.883 1 98.62 84 PRO A O 1
ATOM 649 N N . ALA A 1 85 ? 0.662 -1.102 6.328 1 98.69 85 ALA A N 1
ATOM 650 C CA . ALA A 1 85 ? -0.238 -1.183 7.477 1 98.69 85 ALA A CA 1
ATOM 651 C C . ALA A 1 85 ? -1.697 -1.116 7.035 1 98.69 85 ALA A C 1
ATOM 653 O O . ALA A 1 85 ? -2.172 -0.067 6.594 1 98.69 85 ALA A O 1
ATOM 654 N N . LEU A 1 86 ? -2.301 -2.277 7.082 1 97.94 86 LEU A N 1
ATOM 655 C CA . LEU A 1 86 ? -3.645 -2.332 6.516 1 97.94 86 LEU A CA 1
ATOM 656 C C . LEU A 1 86 ? -4.496 -3.369 7.242 1 97.94 86 LEU A C 1
ATOM 658 O O . LEU A 1 86 ? -3.965 -4.262 7.906 1 97.94 86 LEU A O 1
ATOM 662 N N . THR A 1 87 ? -5.758 -3.203 7.215 1 97.31 87 THR 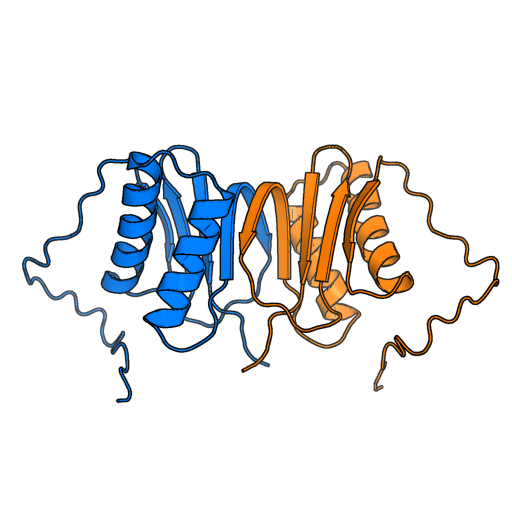A N 1
ATOM 663 C CA . THR A 1 87 ? -6.738 -4.199 7.637 1 97.31 87 THR A CA 1
ATOM 664 C C . THR A 1 87 ? -7.371 -4.883 6.426 1 97.31 87 THR A C 1
ATOM 666 O O . THR A 1 87 ? -8.125 -4.254 5.676 1 97.31 87 THR A O 1
ATOM 669 N N . HIS A 1 88 ? -7.012 -6.121 6.254 1 96.94 88 HIS A N 1
ATOM 670 C CA . HIS A 1 88 ? -7.457 -6.84 5.066 1 96.94 88 HIS A CA 1
ATOM 671 C C . HIS A 1 88 ? -8.625 -7.77 5.387 1 96.94 88 HIS A C 1
ATOM 673 O O . HIS A 1 88 ? -8.859 -8.094 6.555 1 96.94 88 HIS A O 1
ATOM 679 N N . ARG A 1 89 ? -9.406 -8.094 4.375 1 96.19 89 ARG A N 1
ATOM 680 C CA . ARG A 1 89 ? -10.398 -9.156 4.457 1 96.19 89 ARG A CA 1
ATOM 681 C C . ARG A 1 89 ? -9.719 -10.516 4.645 1 96.19 89 ARG A C 1
ATOM 683 O O . ARG A 1 89 ? -8.805 -10.867 3.898 1 96.19 89 ARG A O 1
ATOM 690 N N . ARG A 1 90 ? -10.258 -11.266 5.594 1 95 90 ARG A N 1
ATOM 691 C CA . ARG A 1 90 ? -9.68 -12.578 5.848 1 95 90 ARG A CA 1
ATOM 692 C C . ARG A 1 90 ? -9.68 -13.438 4.586 1 95 90 ARG A C 1
ATOM 694 O O . ARG A 1 90 ? -10.664 -13.453 3.846 1 95 90 ARG A O 1
ATOM 701 N N . GLY A 1 91 ? -8.555 -14.078 4.273 1 96.25 91 GLY A N 1
ATOM 702 C CA . GLY A 1 91 ? -8.438 -14.977 3.133 1 96.25 91 GLY A CA 1
ATOM 703 C C . GLY A 1 91 ? -7.992 -14.266 1.865 1 96.25 91 GLY A C 1
ATOM 704 O O . GLY A 1 91 ? -7.816 -14.906 0.823 1 96.25 91 GLY A O 1
ATOM 705 N N . SER A 1 92 ? -7.805 -12.953 1.955 1 97.44 92 SER A N 1
ATOM 706 C CA . SER A 1 92 ? -7.551 -12.203 0.73 1 97.44 92 SER A CA 1
ATOM 707 C C . SER A 1 92 ? -6.289 -11.352 0.855 1 97.44 92 SER A C 1
ATOM 709 O O . SER A 1 92 ? -6.305 -10.164 0.531 1 97.44 92 SER A O 1
ATOM 711 N N . LEU A 1 93 ? -5.199 -11.922 1.297 1 98.62 93 LEU A N 1
ATOM 712 C CA . LEU A 1 93 ? -3.922 -11.234 1.396 1 98.62 93 LEU A CA 1
ATOM 713 C C . LEU A 1 93 ? -2.777 -12.133 0.942 1 98.62 93 LEU A C 1
ATOM 715 O O . LEU A 1 93 ? -2.691 -13.289 1.36 1 98.62 93 LEU A O 1
ATOM 719 N N . LEU A 1 94 ? -1.962 -11.609 0.103 1 98.81 94 LEU A N 1
ATOM 720 C CA . LEU A 1 94 ? -0.706 -12.227 -0.31 1 98.81 94 LEU A CA 1
ATOM 721 C C . LEU A 1 94 ? 0.433 -11.219 -0.279 1 98.81 94 LEU A C 1
ATOM 723 O O . LEU A 1 94 ? 0.344 -10.156 -0.904 1 98.81 94 LEU A O 1
ATOM 727 N N . HIS A 1 95 ? 1.411 -11.508 0.531 1 98.88 95 HIS A N 1
ATOM 728 C CA . HIS A 1 95 ? 2.645 -10.727 0.612 1 98.88 95 HIS A CA 1
ATOM 729 C C . HIS A 1 95 ? 3.857 -11.586 0.267 1 98.88 95 HIS A C 1
ATOM 731 O O . HIS A 1 95 ? 4.164 -12.555 0.972 1 98.88 95 HIS A O 1
ATOM 737 N N . PHE A 1 96 ? 4.594 -11.219 -0.849 1 98.69 96 PHE A N 1
ATOM 738 C CA . PHE A 1 96 ? 5.719 -12.047 -1.26 1 98.69 96 PHE A CA 1
ATOM 739 C C . PHE A 1 96 ? 6.828 -11.188 -1.865 1 98.69 96 PHE A C 1
ATOM 741 O O . PHE A 1 96 ? 6.602 -10.031 -2.217 1 98.69 96 PHE A O 1
ATOM 748 N N . HIS A 1 97 ? 7.965 -11.789 -1.902 1 98.62 97 HIS A N 1
ATOM 749 C CA . HIS A 1 97 ? 9.109 -11.211 -2.592 1 98.62 97 HIS A CA 1
ATOM 750 C C . HIS A 1 97 ? 9.398 -11.945 -3.9 1 98.62 97 HIS A C 1
ATOM 752 O O . HIS A 1 97 ? 9.305 -13.172 -3.963 1 98.62 97 HIS A O 1
ATOM 758 N N . ILE A 1 98 ? 9.742 -11.25 -4.895 1 98.5 98 ILE A N 1
ATOM 759 C CA . ILE A 1 98 ? 10.211 -11.805 -6.16 1 98.5 98 ILE A CA 1
ATOM 760 C C . ILE A 1 98 ? 11.438 -11.031 -6.641 1 98.5 98 ILE A C 1
ATOM 762 O O . ILE A 1 98 ? 11.367 -9.82 -6.855 1 98.5 98 ILE A O 1
ATOM 766 N N . GLU A 1 99 ? 12.484 -11.742 -6.754 1 97.56 99 GLU A N 1
ATOM 767 C CA . GLU A 1 99 ? 13.781 -11.094 -6.93 1 97.56 99 GLU A CA 1
ATOM 768 C C . GLU A 1 99 ? 13.992 -9.984 -5.902 1 97.56 99 GLU A C 1
ATOM 770 O O . GLU A 1 99 ? 14.008 -10.25 -4.695 1 97.56 99 GLU A O 1
ATOM 775 N N . CYS A 1 100 ? 14 -8.734 -6.359 1 96.88 100 CYS A N 1
ATOM 776 C CA . CYS A 1 100 ? 14.273 -7.652 -5.422 1 96.88 100 CYS A CA 1
ATOM 777 C C . CYS A 1 100 ? 13 -6.887 -5.086 1 96.88 100 CYS A C 1
ATOM 779 O O . CYS A 1 100 ? 13.031 -5.953 -4.281 1 96.88 100 CYS A O 1
ATOM 781 N N . LEU A 1 101 ? 11.883 -7.383 -5.574 1 98.38 101 LEU A N 1
ATOM 782 C CA . LEU A 1 101 ? 10.633 -6.668 -5.375 1 98.38 101 LEU A CA 1
ATOM 783 C C . LEU A 1 101 ? 9.812 -7.305 -4.258 1 98.38 101 LEU A C 1
ATOM 785 O O . LEU A 1 101 ? 9.781 -8.531 -4.125 1 98.38 101 LEU A O 1
ATOM 789 N N . SER A 1 102 ? 9.188 -6.418 -3.496 1 98.62 102 SER A N 1
ATOM 790 C CA . SER A 1 102 ? 8.109 -6.809 -2.594 1 98.62 102 SER A CA 1
ATOM 791 C C . SER A 1 102 ? 6.746 -6.531 -3.215 1 98.62 102 SER A C 1
ATOM 793 O O . SER A 1 102 ? 6.543 -5.492 -3.84 1 98.62 102 SER A O 1
ATOM 795 N N . VAL A 1 103 ? 5.84 -7.488 -3.068 1 98.88 103 VAL A N 1
ATOM 796 C CA . VAL A 1 103 ? 4.488 -7.375 -3.604 1 98.88 103 VAL A CA 1
ATOM 797 C C . VAL A 1 103 ? 3.471 -7.668 -2.504 1 98.88 103 VAL A C 1
ATOM 799 O O . VAL A 1 103 ? 3.553 -8.695 -1.83 1 98.88 103 VAL A O 1
ATOM 802 N N . ILE A 1 104 ? 2.52 -6.766 -2.312 1 98.94 104 ILE A N 1
ATOM 803 C CA . ILE A 1 104 ? 1.392 -7.055 -1.436 1 98.94 104 ILE A CA 1
ATOM 804 C C . ILE A 1 104 ? 0.084 -6.914 -2.211 1 98.94 104 ILE A C 1
ATOM 806 O O . ILE A 1 104 ? -0.136 -5.906 -2.891 1 98.94 104 ILE A O 1
ATOM 810 N N . LEU A 1 105 ? -0.688 -7.938 -2.225 1 98.88 105 LEU A N 1
ATOM 811 C CA . LEU A 1 105 ? -1.987 -8.039 -2.879 1 98.88 105 LEU A CA 1
ATOM 812 C C . LEU A 1 105 ? -3.078 -8.391 -1.873 1 98.88 105 LEU A C 1
ATOM 814 O O . LEU A 1 105 ? -2.932 -9.352 -1.105 1 98.88 105 LEU A O 1
ATOM 818 N N . PHE A 1 106 ? -4.172 -7.504 -1.881 1 98.5 106 PHE A N 1
ATOM 819 C CA . PHE A 1 106 ? -5.117 -7.703 -0.786 1 98.5 106 PHE A CA 1
ATOM 820 C C . PHE A 1 106 ? -6.477 -7.113 -1.131 1 98.5 106 PHE A C 1
ATOM 822 O O . PHE A 1 106 ? -6.613 -6.375 -2.107 1 98.5 106 PHE A O 1
ATOM 829 N N . GLN A 1 107 ? -7.41 -7.551 -0.432 1 97.75 107 GLN A N 1
ATOM 830 C CA . GLN A 1 107 ? -8.703 -6.887 -0.327 1 97.75 107 GLN A CA 1
ATOM 831 C C . GLN A 1 107 ? -8.883 -6.234 1.042 1 97.75 107 GLN A C 1
ATOM 833 O O . GLN A 1 107 ? -8.438 -6.777 2.055 1 97.75 107 GLN A O 1
ATOM 838 N N . CYS A 1 108 ? -9.562 -5.086 0.997 1 96.38 108 CYS A N 1
ATOM 839 C CA . CYS A 1 108 ? -9.773 -4.406 2.27 1 96.38 108 CYS A CA 1
ATOM 840 C C . CYS A 1 108 ? -10.969 -4.996 3.012 1 96.38 108 CYS A C 1
ATOM 842 O O . CYS A 1 108 ? -11.93 -5.438 2.387 1 96.38 108 CYS A O 1
ATOM 844 N N . GLU A 1 109 ? -10.812 -4.914 4.367 1 92.75 109 GLU A N 1
ATOM 845 C CA . GLU A 1 109 ? -11.961 -5.285 5.188 1 92.75 109 GLU A CA 1
ATOM 846 C C . GLU A 1 109 ? -13.133 -4.332 4.969 1 92.75 109 GLU A C 1
ATOM 848 O O . GLU A 1 109 ? -12.93 -3.123 4.82 1 92.75 109 GLU A O 1
ATOM 853 N N . GLN A 1 110 ? -14.32 -4.879 4.766 1 76.38 110 GLN A N 1
ATOM 854 C CA . GLN A 1 110 ? -15.523 -4.062 4.621 1 76.38 110 GLN A CA 1
ATOM 855 C C . GLN A 1 110 ? -16.172 -3.812 5.977 1 76.38 110 GLN A C 1
ATOM 857 O O . GLN A 1 110 ? -16.219 -4.703 6.828 1 76.38 110 GLN A O 1
ATOM 862 N N . SER A 1 111 ? -16.25 -2.578 6.449 1 57.78 111 SER A N 1
ATOM 863 C CA . SER A 1 111 ? -17.016 -2.311 7.672 1 57.78 111 SER A CA 1
ATOM 864 C C . SER A 1 111 ? -18.484 -2.646 7.492 1 57.78 111 SER A C 1
ATOM 866 O O . SER A 1 111 ? -19.016 -2.594 6.379 1 57.78 111 SER A O 1
ATOM 868 N N . MET B 1 1 ? -21.297 10.617 18.688 1 26.41 1 MET B N 1
ATOM 869 C CA . MET B 1 1 ? -20.75 11.938 18.391 1 26.41 1 MET B CA 1
ATOM 870 C C . MET B 1 1 ? -20.188 11.984 16.984 1 26.41 1 MET B C 1
ATOM 872 O O . MET B 1 1 ? -19.234 11.266 16.672 1 26.41 1 MET B O 1
ATOM 876 N N . SER B 1 2 ? -21.031 12.211 15.922 1 28.39 2 SER B N 1
ATOM 877 C CA . SER B 1 2 ? -20.984 12.062 14.477 1 28.39 2 SER B CA 1
ATOM 878 C C . SER B 1 2 ? -19.906 12.961 13.859 1 28.39 2 SER B C 1
ATOM 880 O O . SER B 1 2 ? -20.141 14.156 13.656 1 28.39 2 SER B O 1
ATOM 882 N N . THR B 1 3 ? -18.625 12.977 14.273 1 31.81 3 THR B N 1
ATOM 883 C CA . THR B 1 3 ? -17.688 13.984 13.812 1 31.81 3 THR B CA 1
ATOM 884 C C . THR B 1 3 ? -17.594 13.984 12.289 1 31.81 3 THR B C 1
ATOM 886 O O . THR B 1 3 ? -17.047 13.062 11.688 1 31.81 3 THR B O 1
ATOM 889 N N . SER B 1 4 ? -18.562 14.359 11.609 1 31.31 4 SER B N 1
ATOM 890 C CA . SER B 1 4 ? -18.625 14.672 10.18 1 31.31 4 SER B CA 1
ATOM 891 C C . SER B 1 4 ? -17.5 15.625 9.781 1 31.31 4 SER B C 1
ATOM 893 O O . SER B 1 4 ? -17.453 16.766 10.258 1 31.31 4 SER B O 1
ATOM 895 N N . ALA B 1 5 ? -16.266 15.172 9.492 1 39.38 5 ALA B N 1
ATOM 896 C CA . ALA B 1 5 ? -15.32 16.125 8.914 1 39.38 5 ALA B CA 1
ATOM 897 C C . ALA B 1 5 ? -15.953 16.891 7.75 1 39.38 5 ALA B C 1
ATOM 899 O O . ALA B 1 5 ? -16.328 16.281 6.738 1 39.38 5 ALA B O 1
ATOM 900 N N . ASN B 1 6 ? -16.781 17.891 7.965 1 35.22 6 ASN B N 1
ATOM 901 C CA . ASN B 1 6 ? -17.375 18.797 6.988 1 35.22 6 ASN B CA 1
ATOM 902 C C . ASN B 1 6 ? -16.344 19.266 5.965 1 35.22 6 ASN B C 1
ATOM 904 O O . ASN B 1 6 ? -15.562 20.188 6.234 1 35.22 6 ASN B O 1
ATOM 908 N N . CYS B 1 7 ? -15.734 18.359 5.234 1 42.28 7 CYS B N 1
ATOM 909 C CA . CYS B 1 7 ? -14.922 18.797 4.105 1 42.28 7 CYS B CA 1
ATOM 910 C C . CYS B 1 7 ? -15.758 19.625 3.131 1 42.28 7 CYS B C 1
ATOM 912 O O . CYS B 1 7 ? -16.438 19.078 2.268 1 42.28 7 CYS B O 1
ATOM 914 N N . GLY B 1 8 ? -16.844 20.484 3.582 1 34.38 8 GLY B N 1
ATOM 915 C CA . GLY B 1 8 ? -17.609 21.344 2.68 1 34.38 8 GLY B CA 1
ATOM 916 C C . GLY B 1 8 ? -16.766 21.922 1.56 1 34.38 8 GLY B C 1
ATOM 917 O O . GLY B 1 8 ? -15.555 21.656 1.484 1 34.38 8 GLY B O 1
ATOM 918 N N . THR B 1 9 ? -17.188 23.453 1.016 1 33.03 9 THR B N 1
ATOM 919 C CA . THR B 1 9 ? -16.797 24.5 0.077 1 33.03 9 THR B CA 1
ATOM 920 C C . THR B 1 9 ? -15.289 24.75 0.162 1 33.03 9 THR B C 1
ATOM 922 O O . THR B 1 9 ? -14.695 24.641 1.237 1 33.03 9 THR B O 1
ATOM 925 N N . THR B 1 10 ? -14.688 24.844 -1.158 1 33.22 10 THR B N 1
ATOM 926 C CA . THR B 1 10 ? -13.367 25.469 -1.202 1 33.22 10 THR B CA 1
ATOM 927 C C . THR B 1 10 ? -13.273 26.609 -0.193 1 33.22 10 THR B C 1
ATOM 929 O O . THR B 1 10 ? -13.766 27.703 -0.447 1 33.22 10 THR B O 1
ATOM 932 N N . HIS B 1 11 ? -13.828 26.406 0.985 1 30.44 11 HIS B N 1
ATOM 933 C CA . HIS B 1 11 ? -13.727 27.531 1.912 1 30.44 11 HIS B CA 1
ATOM 934 C C . HIS B 1 11 ? -12.297 28.047 1.987 1 30.44 11 HIS B C 1
ATOM 936 O O . HIS B 1 11 ? -11.383 27.312 2.359 1 30.44 11 HIS B O 1
ATOM 942 N N . THR B 1 12 ? -11.961 28.875 0.918 1 33.25 12 THR B N 1
ATOM 943 C CA . THR B 1 12 ? -10.805 29.75 1.029 1 33.25 12 THR B CA 1
ATOM 944 C C . THR B 1 12 ? -10.789 30.453 2.387 1 33.25 12 THR B C 1
ATOM 946 O O . THR B 1 12 ? -11.469 31.469 2.578 1 33.25 12 THR B O 1
ATOM 949 N N . ILE B 1 13 ? -11.25 29.828 3.482 1 32.78 13 ILE B N 1
ATOM 950 C CA . ILE B 1 13 ? -11.102 30.609 4.707 1 32.78 13 ILE B CA 1
ATOM 951 C C . ILE B 1 13 ? -9.68 31.156 4.801 1 32.78 13 ILE B C 1
ATOM 953 O O . ILE B 1 13 ? -8.711 30.422 4.66 1 32.78 13 ILE B O 1
ATOM 957 N N . SER B 1 14 ? -9.539 32.438 4.465 1 33.44 14 SER B N 1
ATOM 958 C CA . SER B 1 14 ? -8.422 33.344 4.711 1 33.44 14 SER B CA 1
ATOM 959 C C . SER B 1 14 ? -7.867 33.188 6.121 1 33.44 14 SER B C 1
ATOM 961 O O . SER B 1 14 ? -7.062 34 6.586 1 33.44 14 SER B O 1
ATOM 963 N N . GLY B 1 15 ? -8.703 32.531 7.117 1 35.41 15 GLY B N 1
ATOM 964 C CA . GLY B 1 15 ? -8.094 32.625 8.43 1 35.41 15 GLY B CA 1
ATOM 965 C C . GLY B 1 15 ? -6.672 32.125 8.469 1 35.41 15 GLY B C 1
ATOM 966 O O . GLY B 1 15 ? -6.254 31.375 7.574 1 35.41 15 GLY B O 1
ATOM 967 N N . THR B 1 16 ? -5.715 32.812 9.172 1 38.06 16 THR B N 1
ATOM 968 C CA . THR B 1 16 ? -4.309 32.531 9.438 1 38.06 16 THR B CA 1
ATOM 969 C C . THR B 1 16 ? -4.098 31.062 9.805 1 38.06 16 THR B C 1
ATOM 971 O O . THR B 1 16 ? -4.281 30.672 10.961 1 38.06 16 THR B O 1
ATOM 974 N N . THR B 1 17 ? -5.027 30.125 9.422 1 44.56 17 THR B N 1
ATOM 975 C CA . THR B 1 17 ? -4.793 28.766 9.883 1 44.56 17 THR B CA 1
ATOM 976 C C . THR B 1 17 ? -3.314 28.406 9.75 1 44.56 17 THR B C 1
ATOM 978 O O . THR B 1 17 ? -2.703 28.641 8.703 1 44.56 17 THR B O 1
ATOM 981 N N . VAL B 1 18 ? -2.656 28.656 10.852 1 47.91 18 VAL B N 1
ATOM 982 C CA . VAL B 1 18 ? -1.253 28.25 10.93 1 47.91 18 VAL B CA 1
ATOM 983 C C . VAL B 1 18 ? -1.041 26.938 10.195 1 47.91 18 VAL B C 1
ATOM 985 O O . VAL B 1 18 ? -1.7 25.938 10.492 1 47.91 18 VAL B O 1
ATOM 988 N N . GLN B 1 19 ? -0.848 27.031 8.953 1 69.88 19 GLN B N 1
ATOM 989 C CA . GLN B 1 19 ? -0.424 25.922 8.102 1 69.88 19 GLN B CA 1
ATOM 990 C C . GLN B 1 19 ? 0.819 25.25 8.664 1 69.88 19 GLN B C 1
ATOM 992 O O . GLN B 1 19 ? 1.777 25.906 9.055 1 69.88 19 GLN B O 1
ATOM 997 N N . TYR B 1 20 ? 0.633 24.172 9.211 1 82.56 20 TYR B N 1
ATOM 998 C CA . TYR B 1 20 ? 1.782 23.406 9.688 1 82.56 20 TYR B CA 1
ATOM 999 C C . TYR B 1 20 ? 2.939 23.5 8.703 1 82.56 20 TYR B C 1
ATOM 1001 O O . TYR B 1 20 ? 2.738 23.406 7.492 1 82.56 20 TYR B O 1
ATOM 1009 N N . LYS B 1 21 ? 4.086 23.969 9.273 1 90.69 21 LYS B N 1
ATOM 1010 C CA . LYS B 1 21 ? 5.309 23.938 8.477 1 90.69 21 LYS B CA 1
ATOM 1011 C C . LYS B 1 21 ? 6.203 22.766 8.898 1 90.69 21 LYS B C 1
ATOM 1013 O O . LYS B 1 21 ? 6.879 22.844 9.93 1 90.69 21 LYS B O 1
ATOM 1018 N N . PRO B 1 22 ? 6.266 21.812 8.172 1 94.38 22 PRO B N 1
ATOM 1019 C CA . PRO B 1 22 ? 7.082 20.656 8.555 1 94.38 22 PRO B CA 1
ATOM 1020 C C . PRO B 1 22 ? 8.578 20.984 8.602 1 94.38 22 PRO B C 1
ATOM 1022 O O . PRO B 1 22 ? 9.047 21.859 7.867 1 94.38 22 PRO B O 1
ATOM 1025 N N . LYS B 1 23 ? 9.273 20.312 9.469 1 96.62 23 LYS B N 1
ATOM 1026 C CA . LYS B 1 23 ? 10.727 20.406 9.523 1 96.62 23 LYS B CA 1
ATOM 1027 C C . LYS B 1 23 ? 11.375 19.719 8.32 1 96.62 23 LYS B C 1
ATOM 1029 O O . LYS B 1 23 ? 12.328 20.25 7.742 1 96.62 23 LYS B O 1
ATOM 1034 N N . ALA B 1 24 ? 10.781 18.594 8 1 97.44 24 ALA B N 1
ATOM 1035 C CA . ALA B 1 24 ? 11.297 17.828 6.867 1 97.44 24 ALA B CA 1
ATOM 1036 C C . ALA B 1 24 ? 10.75 18.375 5.547 1 97.44 24 ALA B C 1
ATOM 1038 O O . ALA B 1 24 ? 9.703 19.016 5.523 1 97.44 24 ALA B O 1
ATOM 1039 N N . LYS B 1 25 ? 11.492 18.094 4.434 1 97.81 25 LYS B N 1
ATOM 1040 C CA . LYS B 1 25 ? 11 18.422 3.1 1 97.81 25 LYS B CA 1
ATOM 1041 C C . LYS B 1 25 ? 9.82 17.531 2.713 1 97.81 25 LYS B C 1
ATOM 1043 O O . LYS B 1 25 ? 9.93 16.297 2.719 1 97.81 25 LYS B O 1
ATOM 1048 N N . VAL B 1 26 ? 8.664 18.281 2.334 1 98.06 26 VAL B N 1
ATOM 1049 C CA . VAL B 1 26 ? 7.441 17.547 2.004 1 98.06 26 VAL B CA 1
ATOM 1050 C C . VAL B 1 26 ? 6.957 17.953 0.613 1 98.06 26 VAL B C 1
ATOM 1052 O O . VAL B 1 26 ? 7 19.141 0.254 1 98.06 26 VAL B O 1
ATOM 1055 N N . SER B 1 27 ? 6.539 17 -0.156 1 98.19 27 SER B N 1
ATOM 1056 C CA . SER B 1 27 ? 5.887 17.219 -1.442 1 98.19 27 SER B CA 1
ATOM 1057 C C . SER B 1 27 ? 4.648 16.344 -1.592 1 98.19 27 SER B C 1
ATOM 1059 O O . SER B 1 27 ? 4.738 15.109 -1.541 1 98.19 27 SER B O 1
ATOM 1061 N N . ILE B 1 28 ? 3.521 17 -1.833 1 97.94 28 ILE B N 1
ATOM 1062 C CA . ILE B 1 28 ? 2.291 16.234 -2.047 1 97.94 28 ILE B CA 1
ATOM 1063 C C . ILE B 1 28 ? 2.16 15.867 -3.523 1 97.94 28 ILE B C 1
ATOM 1065 O O . ILE B 1 28 ? 2.117 16.75 -4.387 1 97.94 28 ILE B O 1
ATOM 1069 N N . LYS B 1 29 ? 2.135 14.594 -3.727 1 98 29 LYS B N 1
ATOM 1070 C CA . LYS B 1 29 ? 1.954 14.109 -5.09 1 98 29 LYS B CA 1
ATOM 1071 C C . LYS B 1 29 ? 0.485 14.156 -5.5 1 98 29 LYS B C 1
ATOM 1073 O O . LYS B 1 29 ? 0.161 14.539 -6.625 1 98 29 LYS B O 1
ATOM 1078 N N . PHE B 1 30 ? -0.387 13.648 -4.629 1 97.81 30 PHE B N 1
ATOM 1079 C CA . PHE B 1 30 ? -1.824 13.609 -4.867 1 97.81 30 PHE B CA 1
ATOM 1080 C C . PHE B 1 30 ? -2.592 13.625 -3.553 1 97.81 30 PHE B C 1
ATOM 1082 O O . PHE B 1 30 ? -2.203 12.953 -2.592 1 97.81 30 PHE B O 1
ATOM 1089 N N . SER B 1 31 ? -3.695 14.5 -3.547 1 97.94 31 SER B N 1
ATOM 1090 C CA . SER B 1 31 ? -4.551 14.523 -2.365 1 97.94 31 SER B CA 1
ATOM 1091 C C . SER B 1 31 ? -6.012 14.758 -2.744 1 97.94 31 SER B C 1
ATOM 1093 O O . SER B 1 31 ? -6.316 15.656 -3.533 1 97.94 31 SER B O 1
ATOM 1095 N N . GLU B 1 32 ? -6.809 13.922 -2.193 1 97.38 32 GLU B N 1
ATOM 1096 C CA . GLU B 1 32 ? -8.25 14.148 -2.234 1 97.38 32 GLU B CA 1
ATOM 1097 C C . GLU B 1 32 ? -8.797 14.492 -0.851 1 97.38 32 GLU B C 1
ATOM 1099 O O . GLU B 1 32 ? -10.008 14.648 -0.675 1 97.38 32 GLU B O 1
ATOM 1104 N N . MET B 1 33 ? -7.898 14.664 0.134 1 96.25 33 MET B N 1
ATOM 1105 C CA . MET B 1 33 ? -8.273 14.984 1.509 1 96.25 33 MET B CA 1
ATOM 1106 C C . MET B 1 33 ? -8.305 16.5 1.729 1 96.25 33 MET B C 1
ATOM 1108 O O . MET B 1 33 ? -7.672 17.25 0.99 1 96.25 33 MET B O 1
ATOM 1112 N N . CYS B 1 34 ? -9.047 16.922 2.688 1 94.75 34 CYS B N 1
ATOM 1113 C CA . CYS B 1 34 ? -9.016 18.328 3.037 1 94.75 34 CYS B CA 1
ATOM 1114 C C . CYS B 1 34 ? -7.684 18.719 3.664 1 94.75 34 CYS B C 1
ATOM 1116 O O . CYS B 1 34 ? -6.93 17.844 4.102 1 94.75 34 CYS B O 1
ATOM 1118 N N . LYS B 1 35 ? -7.426 19.953 3.695 1 94.44 35 LYS B N 1
ATOM 1119 C CA . LYS B 1 35 ? -6.129 20.469 4.125 1 94.44 35 LYS B CA 1
ATOM 1120 C C . LYS B 1 35 ? -5.816 20.047 5.559 1 94.44 35 LYS B C 1
ATOM 1122 O O . LYS B 1 35 ? -4.688 19.672 5.867 1 94.44 35 LYS B O 1
ATOM 1127 N N . ALA B 1 36 ? -6.777 20.156 6.344 1 94.94 36 ALA B N 1
ATOM 1128 C CA . ALA B 1 36 ? -6.57 19.812 7.75 1 94.94 36 ALA B CA 1
ATOM 1129 C C . ALA B 1 36 ? -6.16 18.359 7.906 1 94.94 36 ALA B C 1
ATOM 1131 O O . ALA B 1 36 ? -5.262 18.047 8.688 1 94.94 36 ALA B O 1
ATOM 1132 N N . MET B 1 37 ? -6.797 17.469 7.215 1 96.5 37 MET B N 1
ATOM 1133 C CA . MET B 1 37 ? -6.5 16.031 7.266 1 96.5 37 MET B CA 1
ATOM 1134 C C . MET B 1 37 ? -5.113 15.75 6.703 1 96.5 37 MET B C 1
ATOM 1136 O O . MET B 1 37 ? -4.348 14.984 7.293 1 96.5 37 MET B O 1
ATOM 1140 N N . SER B 1 38 ? -4.82 16.391 5.625 1 97.69 38 SER B N 1
ATOM 1141 C CA . SER B 1 38 ? -3.504 16.219 5.023 1 97.69 38 SER B CA 1
ATOM 1142 C C . SER B 1 38 ? -2.402 16.719 5.953 1 97.69 38 SER B C 1
ATOM 1144 O O . SER B 1 38 ? -1.368 16.062 6.105 1 97.69 38 SER B O 1
ATOM 1146 N N . GLU B 1 39 ? -2.643 17.844 6.574 1 97.38 39 GLU B N 1
ATOM 1147 C CA . GLU B 1 39 ? -1.66 18.391 7.5 1 97.38 39 GLU B CA 1
ATOM 1148 C C . GLU B 1 39 ? -1.47 17.484 8.711 1 97.38 39 GLU B C 1
ATOM 1150 O O . GLU B 1 39 ? -0.361 17.375 9.242 1 97.38 39 GLU B O 1
ATOM 1155 N N . HIS B 1 40 ? -2.555 16.938 9.117 1 97.88 40 HIS B N 1
ATOM 1156 C CA . HIS B 1 40 ? -2.471 15.984 10.219 1 97.88 40 HIS B CA 1
ATOM 1157 C C . HIS B 1 40 ? -1.548 14.82 9.875 1 97.88 40 HIS B C 1
ATOM 1159 O O . HIS B 1 40 ? -0.67 14.469 10.664 1 97.88 40 HIS B O 1
ATOM 1165 N N . ALA B 1 41 ? -1.682 14.227 8.727 1 98.62 41 ALA B N 1
ATOM 1166 C CA . ALA B 1 41 ? -0.84 13.117 8.273 1 98.62 41 ALA B CA 1
ATOM 1167 C C . ALA B 1 41 ? 0.624 13.539 8.195 1 98.62 41 ALA B C 1
ATOM 1169 O O . ALA B 1 41 ? 1.513 12.82 8.648 1 98.62 41 ALA B O 1
ATOM 1170 N N . ILE B 1 42 ? 0.832 14.711 7.625 1 98.44 42 ILE B N 1
ATOM 1171 C CA . ILE B 1 42 ? 2.184 15.227 7.422 1 98.44 42 ILE B CA 1
ATOM 1172 C C . ILE B 1 42 ? 2.844 15.484 8.773 1 98.44 42 ILE B C 1
ATOM 1174 O O . ILE B 1 42 ? 4.027 15.203 8.961 1 98.44 42 ILE B O 1
ATOM 1178 N N . ARG B 1 43 ? 2.088 15.984 9.68 1 98.19 43 ARG B N 1
ATOM 1179 C CA . ARG B 1 43 ? 2.619 16.219 11.016 1 98.19 43 ARG B CA 1
ATOM 1180 C C . ARG B 1 43 ? 3.061 14.914 11.672 1 98.19 43 ARG B C 1
ATOM 1182 O O . ARG B 1 43 ? 4.125 14.852 12.289 1 98.19 43 ARG B O 1
ATOM 1189 N N . ILE B 1 44 ? 2.258 13.898 11.586 1 98.5 44 ILE B N 1
ATOM 1190 C CA . ILE B 1 44 ? 2.596 12.594 12.148 1 98.5 44 ILE B CA 1
ATOM 1191 C C . ILE B 1 44 ? 3.898 12.086 11.531 1 98.5 44 ILE B C 1
ATOM 1193 O O . ILE B 1 44 ? 4.793 11.625 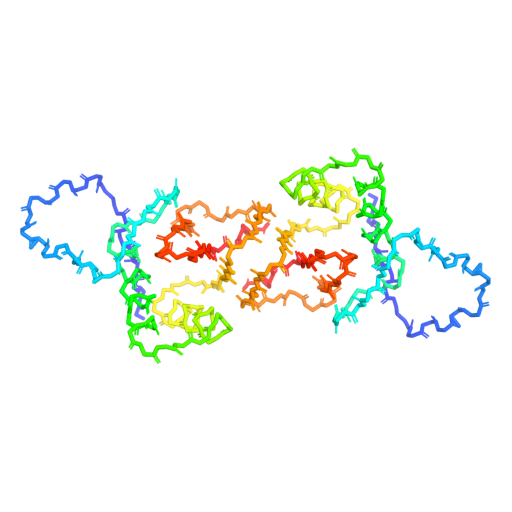12.242 1 98.5 44 ILE B O 1
ATOM 1197 N N . ALA B 1 45 ? 3.986 12.188 10.234 1 98.69 45 ALA B N 1
ATOM 1198 C CA . ALA B 1 45 ? 5.172 11.703 9.531 1 98.69 45 ALA B CA 1
ATOM 1199 C C . ALA B 1 45 ? 6.406 12.508 9.906 1 98.69 45 ALA B C 1
ATOM 1201 O O . ALA B 1 45 ? 7.484 11.953 10.125 1 98.69 45 ALA B O 1
ATOM 1202 N N . ASP B 1 46 ? 6.219 13.836 9.984 1 98.5 46 ASP B N 1
ATOM 1203 C CA . ASP B 1 46 ? 7.305 14.742 10.352 1 98.5 46 ASP B CA 1
ATOM 1204 C C . ASP B 1 46 ? 7.844 14.422 11.742 1 98.5 46 ASP B C 1
ATOM 1206 O O . ASP B 1 46 ? 9.062 14.336 11.938 1 98.5 46 ASP B O 1
ATOM 1210 N N . ASP B 1 47 ? 6.941 14.219 12.656 1 98 47 ASP B N 1
ATOM 1211 C CA . ASP B 1 47 ? 7.305 13.859 14.023 1 98 47 ASP B CA 1
ATOM 1212 C C . ASP B 1 47 ? 8 12.5 14.07 1 98 47 ASP B C 1
ATOM 1214 O O . ASP B 1 47 ? 8.969 12.32 14.812 1 98 47 ASP B O 1
ATOM 1218 N N . ALA B 1 48 ? 7.512 11.547 13.336 1 98.06 48 ALA B N 1
ATOM 1219 C CA . ALA B 1 48 ? 8.102 10.211 13.297 1 98.06 48 ALA B CA 1
ATOM 1220 C C . ALA B 1 48 ? 9.539 10.258 12.789 1 98.06 48 ALA B C 1
ATOM 1222 O O . ALA B 1 48 ? 10.414 9.57 13.32 1 98.06 48 ALA B O 1
ATOM 1223 N N . LEU B 1 49 ? 9.781 11.07 11.836 1 97.06 49 LEU B N 1
ATOM 1224 C CA . LEU B 1 49 ? 11.125 11.203 11.297 1 97.06 49 LEU B CA 1
ATOM 1225 C C . LEU B 1 49 ? 12.07 11.82 12.328 1 97.06 49 LEU B C 1
ATOM 1227 O O . LEU B 1 49 ? 13.211 11.383 12.469 1 97.06 49 LEU B O 1
ATOM 1231 N N . SER B 1 50 ? 11.555 12.805 13.031 1 96.31 50 SER B N 1
ATOM 1232 C CA . SER B 1 50 ? 12.359 13.469 14.055 1 96.31 50 SER B CA 1
ATOM 1233 C C . SER B 1 50 ? 12.734 12.508 15.172 1 96.31 50 SER B C 1
ATOM 1235 O O . SER B 1 50 ? 13.781 12.672 15.812 1 96.31 50 SER B O 1
ATOM 1237 N N . ARG B 1 51 ? 11.945 11.461 15.297 1 97.56 51 ARG B N 1
ATOM 1238 C CA . ARG B 1 51 ? 12.172 10.461 16.344 1 97.56 51 ARG B CA 1
ATOM 1239 C C . ARG B 1 51 ? 12.891 9.242 15.773 1 97.56 51 ARG B C 1
ATOM 1241 O O . ARG B 1 51 ? 13.109 8.258 16.484 1 97.56 51 ARG B O 1
ATOM 1248 N N . HIS B 1 52 ? 13.227 9.211 14.57 1 96.19 52 HIS B N 1
ATOM 1249 C CA . HIS B 1 52 ? 13.953 8.148 13.867 1 96.19 52 HIS B CA 1
ATOM 1250 C C . HIS B 1 52 ? 13.188 6.832 13.922 1 96.19 52 HIS B C 1
ATOM 1252 O O . HIS B 1 52 ? 13.773 5.781 14.18 1 96.19 52 HIS B O 1
ATOM 1258 N N . LEU B 1 53 ? 11.891 6.996 13.688 1 95.94 53 LEU B N 1
ATOM 1259 C CA . LEU B 1 53 ? 11.062 5.793 13.609 1 95.94 53 LEU B CA 1
ATOM 1260 C C . LEU B 1 53 ? 11.305 5.051 12.305 1 95.94 53 LEU B C 1
ATOM 1262 O O . LEU B 1 53 ? 11.625 5.668 11.281 1 95.94 53 LEU B O 1
ATOM 1266 N N . SER B 1 54 ? 11.141 3.756 12.359 1 97.69 54 SER B N 1
ATOM 1267 C CA . SER B 1 54 ? 11.234 2.941 11.156 1 97.69 54 SER B CA 1
ATOM 1268 C C . SER B 1 54 ? 10.031 3.16 10.25 1 97.69 54 SER B C 1
ATOM 1270 O O . SER B 1 54 ? 9.016 3.709 10.68 1 97.69 54 SER B O 1
ATOM 1272 N N . GLU B 1 55 ? 10.148 2.688 9.047 1 98.06 55 GLU B N 1
ATOM 1273 C CA . GLU B 1 55 ? 9.031 2.74 8.109 1 98.06 55 GLU B CA 1
ATOM 1274 C C . GLU B 1 55 ? 7.836 1.952 8.633 1 98.06 55 GLU B C 1
ATOM 1276 O O . GLU B 1 55 ? 6.688 2.369 8.461 1 98.06 55 GLU B O 1
ATOM 1281 N N . VAL B 1 56 ? 8.109 0.836 9.25 1 98 56 VAL B N 1
ATOM 1282 C CA . VAL B 1 56 ? 7.051 0.001 9.805 1 98 56 VAL B CA 1
ATOM 1283 C C . VAL B 1 56 ? 6.312 0.764 10.898 1 98 56 VAL B C 1
ATOM 1285 O O . VAL B 1 56 ? 5.082 0.812 10.906 1 98 56 VAL B O 1
ATOM 1288 N N . ASP B 1 57 ? 7.035 1.426 11.75 1 98.25 57 ASP B N 1
ATOM 1289 C CA . ASP B 1 57 ? 6.441 2.188 12.844 1 98.25 57 ASP B CA 1
ATOM 1290 C C . ASP B 1 57 ? 5.637 3.371 12.312 1 98.25 57 ASP B C 1
ATOM 1292 O O . ASP B 1 57 ? 4.539 3.65 12.805 1 98.25 57 ASP B O 1
ATOM 1296 N N . LEU B 1 58 ? 6.16 4.004 11.344 1 98.75 58 LEU B N 1
ATOM 1297 C CA . LEU B 1 58 ? 5.473 5.156 10.773 1 98.75 58 LEU B CA 1
ATOM 1298 C C . LEU B 1 58 ? 4.16 4.738 10.125 1 98.75 58 LEU B C 1
ATOM 1300 O O . LEU B 1 58 ? 3.123 5.363 10.352 1 98.75 58 LEU B O 1
ATOM 1304 N N . ALA B 1 59 ? 4.227 3.678 9.359 1 98.88 59 ALA B N 1
ATOM 1305 C CA . ALA B 1 59 ? 3.018 3.191 8.703 1 98.88 59 ALA B CA 1
ATOM 1306 C C . ALA B 1 59 ? 1.943 2.834 9.727 1 98.88 59 ALA B C 1
ATOM 1308 O O . ALA B 1 59 ? 0.782 3.219 9.57 1 98.88 59 ALA B O 1
ATOM 1309 N N . GLU B 1 60 ? 2.346 2.189 10.719 1 98.75 60 GLU B N 1
ATOM 1310 C CA . GLU B 1 60 ? 1.401 1.777 11.758 1 98.75 60 GLU B CA 1
ATOM 1311 C C . GLU B 1 60 ? 0.836 2.984 12.5 1 98.75 60 GLU B C 1
ATOM 1313 O O . GLU B 1 60 ? -0.358 3.029 12.805 1 98.75 60 GLU B O 1
ATOM 1318 N N . GLN B 1 61 ? 1.68 3.912 12.758 1 98.75 61 GLN B N 1
ATOM 1319 C CA . GLN B 1 61 ? 1.24 5.102 13.484 1 98.75 61 GLN B CA 1
ATOM 1320 C C . GLN B 1 61 ? 0.239 5.906 12.664 1 98.75 61 GLN B C 1
ATOM 1322 O O . GLN B 1 61 ? -0.765 6.387 13.195 1 98.75 61 GLN B O 1
ATOM 1327 N N . LEU B 1 62 ? 0.558 6.055 11.414 1 98.88 62 LEU B N 1
ATOM 1328 C CA . LEU B 1 62 ? -0.36 6.77 10.531 1 98.88 62 LEU B CA 1
ATOM 1329 C C . LEU B 1 62 ? -1.713 6.07 10.469 1 98.88 62 LEU B C 1
ATOM 1331 O O . LEU B 1 62 ? -2.754 6.703 10.656 1 98.88 62 LEU B O 1
ATOM 1335 N N . LYS B 1 63 ? -1.678 4.809 10.234 1 98.81 63 LYS B N 1
ATOM 1336 C CA . LYS B 1 63 ? -2.918 4.043 10.133 1 98.81 63 LYS B CA 1
ATOM 1337 C C . LYS B 1 63 ? -3.725 4.125 11.422 1 98.81 63 LYS B C 1
ATOM 1339 O O . LYS B 1 63 ? -4.918 4.43 11.398 1 98.81 63 LYS B O 1
ATOM 1344 N N . LYS B 1 64 ? -3.129 3.875 12.531 1 98.62 64 LYS B N 1
ATOM 1345 C CA . LYS B 1 64 ? -3.809 3.854 13.828 1 98.62 64 LYS B CA 1
ATOM 1346 C C . LYS B 1 64 ? -4.387 5.223 14.164 1 98.62 64 LYS B C 1
ATOM 1348 O O . LYS B 1 64 ? -5.523 5.324 14.633 1 98.62 64 LYS B O 1
ATOM 1353 N N . SER B 1 65 ? -3.627 6.258 13.961 1 98.75 65 SER B N 1
ATOM 1354 C CA . SER B 1 65 ? -4.086 7.613 14.25 1 98.75 65 SER B CA 1
ATOM 1355 C C . SER B 1 65 ? -5.312 7.973 13.422 1 98.75 65 SER B C 1
ATOM 1357 O O . SER B 1 65 ? -6.273 8.547 13.938 1 98.75 65 SER B O 1
ATOM 1359 N N . PHE B 1 66 ? -5.25 7.574 12.18 1 98.62 66 PHE B N 1
ATOM 1360 C CA . PHE B 1 66 ? -6.379 7.918 11.32 1 98.62 66 PHE B CA 1
ATOM 1361 C C . PHE B 1 66 ? -7.582 7.035 11.633 1 98.62 66 PHE B C 1
ATOM 1363 O O . PHE B 1 66 ? -8.727 7.504 11.617 1 98.62 66 PHE B O 1
ATOM 1370 N N . ASP B 1 67 ? -7.344 5.824 11.961 1 98.06 67 ASP B N 1
ATOM 1371 C CA . ASP B 1 67 ? -8.43 4.957 12.391 1 98.06 67 ASP B CA 1
ATOM 1372 C C . ASP B 1 67 ? -9.148 5.535 13.609 1 98.06 67 ASP B C 1
ATOM 1374 O O . ASP B 1 67 ? -10.359 5.387 13.758 1 98.06 67 ASP B O 1
ATOM 1378 N N . SER B 1 68 ? -8.414 6.18 14.438 1 98.31 68 SER B N 1
ATOM 1379 C CA . SER B 1 68 ? -8.961 6.66 15.703 1 98.31 68 SER B CA 1
ATOM 1380 C C . SER B 1 68 ? -9.578 8.047 15.555 1 98.31 68 SER B C 1
ATOM 1382 O O . SER B 1 68 ? -10.469 8.422 16.328 1 98.31 68 SER B O 1
ATOM 1384 N N . THR B 1 69 ? -9.18 8.766 14.57 1 98 69 THR B N 1
ATOM 1385 C CA . THR B 1 69 ? -9.539 10.18 14.477 1 98 69 THR B CA 1
ATOM 1386 C C . THR B 1 69 ? -10.656 10.391 13.453 1 98 69 THR B C 1
ATOM 1388 O O . THR B 1 69 ? -11.492 11.281 13.609 1 98 69 THR B O 1
ATOM 1391 N N . TYR B 1 70 ? -10.656 9.562 12.43 1 97.06 70 TYR B N 1
ATOM 1392 C CA . TYR B 1 70 ? -11.609 9.766 11.344 1 97.06 70 TYR B CA 1
ATOM 1393 C C . TYR B 1 70 ? -12.445 8.516 11.109 1 97.06 70 TYR B C 1
ATOM 1395 O O . TYR B 1 70 ? -11.992 7.398 11.375 1 97.06 70 TYR B O 1
ATOM 1403 N N . PRO B 1 71 ? -13.672 8.719 10.555 1 95.75 71 PRO B N 1
ATOM 1404 C CA . PRO B 1 71 ? -14.508 7.551 10.281 1 95.75 71 PRO B CA 1
ATOM 1405 C C . PRO B 1 71 ? -13.914 6.641 9.211 1 95.75 71 PRO B C 1
ATOM 1407 O O . PRO B 1 71 ? -13.211 7.109 8.312 1 95.75 71 PRO B O 1
ATOM 1410 N N . GLY B 1 72 ? -14.242 5.344 9.352 1 94.38 72 GLY B N 1
ATOM 1411 C CA . GLY B 1 72 ? -13.82 4.348 8.375 1 94.38 72 GLY B CA 1
ATOM 1412 C C . GLY B 1 72 ? -12.5 3.689 8.727 1 94.38 72 GLY B C 1
ATOM 1413 O O . GLY B 1 72 ? -11.891 4.012 9.742 1 94.38 72 GLY B O 1
ATOM 1414 N N . LEU B 1 73 ? -12.078 2.707 7.883 1 96.38 73 LEU B N 1
ATOM 1415 C CA . LEU B 1 73 ? -10.789 2.035 8.031 1 96.38 73 LEU B CA 1
ATOM 1416 C C . LEU B 1 73 ? -9.758 2.631 7.082 1 96.38 73 LEU B C 1
ATOM 1418 O O . LEU B 1 73 ? -10.023 2.801 5.891 1 96.38 73 LEU B O 1
ATOM 1422 N N . TRP B 1 74 ? -8.703 2.961 7.668 1 98.06 74 TRP B N 1
ATOM 1423 C CA . TRP B 1 74 ? -7.617 3.555 6.887 1 98.06 74 TRP B CA 1
ATOM 1424 C C . TRP B 1 74 ? -6.484 2.555 6.68 1 98.06 74 TRP B C 1
ATOM 1426 O O . TRP B 1 74 ? -6.32 1.623 7.469 1 98.06 74 TRP B O 1
ATOM 1436 N N . HIS B 1 75 ? -5.754 2.699 5.586 1 98.69 75 HIS B N 1
ATOM 1437 C CA . HIS B 1 75 ? -4.609 1.886 5.191 1 98.69 75 HIS B CA 1
ATOM 1438 C C . HIS B 1 75 ? -3.42 2.758 4.801 1 98.69 75 HIS B C 1
ATOM 1440 O O . HIS B 1 75 ? -3.596 3.896 4.363 1 98.69 75 HIS B O 1
ATOM 1446 N N . CYS B 1 76 ? -2.297 2.213 5.02 1 98.88 76 CYS B N 1
ATOM 1447 C CA . CYS B 1 76 ? -1.103 3.01 4.766 1 98.88 76 CYS B CA 1
ATOM 1448 C C . CYS B 1 76 ? 0.022 2.145 4.207 1 98.88 76 CYS B C 1
ATOM 1450 O O . CYS B 1 76 ? 0.164 0.982 4.594 1 98.88 76 CYS B O 1
ATOM 1452 N N . ALA B 1 77 ? 0.758 2.662 3.287 1 98.94 77 ALA B N 1
ATOM 1453 C CA . ALA B 1 77 ? 2.049 2.107 2.889 1 98.94 77 ALA B CA 1
ATOM 1454 C C . ALA B 1 77 ? 3.141 3.174 2.932 1 98.94 77 ALA B C 1
ATOM 1456 O O . ALA B 1 77 ? 2.92 4.312 2.51 1 98.94 77 ALA B O 1
ATOM 1457 N N . VAL B 1 78 ? 4.262 2.834 3.494 1 98.88 78 VAL B N 1
ATOM 1458 C CA . VAL B 1 78 ? 5.406 3.732 3.621 1 98.88 78 VAL B CA 1
ATOM 1459 C C . VAL B 1 78 ? 6.66 3.047 3.086 1 98.88 78 VAL B C 1
ATOM 1461 O O . VAL B 1 78 ? 6.941 1.896 3.428 1 98.88 78 VAL B O 1
ATOM 1464 N N . GLY B 1 79 ? 7.414 3.791 2.262 1 98.56 79 GLY B N 1
ATOM 1465 C CA . GLY B 1 79 ? 8.672 3.223 1.793 1 98.56 79 GLY B CA 1
ATOM 1466 C C . GLY B 1 79 ? 9.445 4.16 0.886 1 98.56 79 GLY B C 1
ATOM 1467 O O . GLY B 1 79 ? 8.969 5.25 0.56 1 98.56 79 GLY B O 1
ATOM 1468 N N . ARG B 1 80 ? 10.641 3.736 0.468 1 97.12 80 ARG B N 1
ATOM 1469 C CA . ARG B 1 80 ? 11.531 4.57 -0.327 1 97.12 80 ARG B CA 1
ATOM 1470 C C . ARG B 1 80 ? 11.172 4.508 -1.807 1 97.12 80 ARG B C 1
ATOM 1472 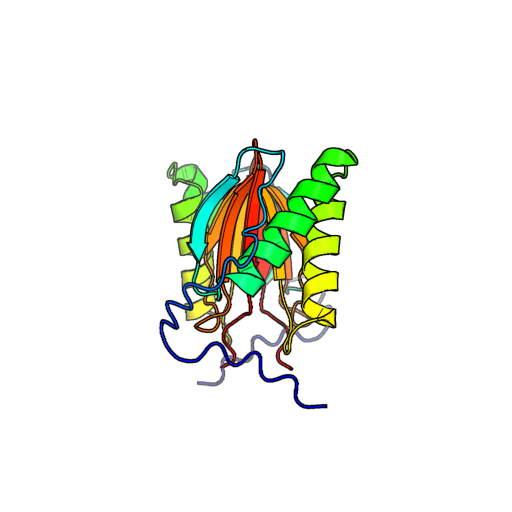O O . ARG B 1 80 ? 11.289 5.504 -2.523 1 97.12 80 ARG B O 1
ATOM 1479 N N . HIS B 1 81 ? 10.75 3.258 -2.244 1 96.88 81 HIS B N 1
ATOM 1480 C CA . HIS B 1 81 ? 10.391 3.08 -3.646 1 96.88 81 HIS B CA 1
ATOM 1481 C C . HIS B 1 81 ? 9.297 2.025 -3.805 1 96.88 81 HIS B C 1
ATOM 1483 O O . HIS B 1 81 ? 9.562 0.83 -3.654 1 96.88 81 HIS B O 1
ATOM 1489 N N . PHE B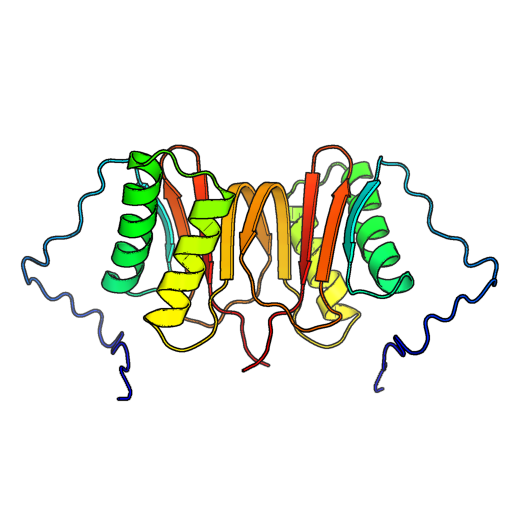 1 82 ? 8.141 2.523 -4.137 1 98.56 82 PHE B N 1
ATOM 1490 C CA . PHE B 1 82 ? 7.039 1.609 -4.406 1 98.56 82 PHE B CA 1
ATOM 1491 C C . PHE B 1 82 ? 5.945 2.301 -5.211 1 98.56 82 PHE B C 1
ATOM 1493 O O . PHE B 1 82 ? 5.93 3.529 -5.316 1 98.56 82 PHE B O 1
ATOM 1500 N N . GLU B 1 83 ? 5.086 1.479 -5.77 1 98.62 83 GLU B N 1
ATOM 1501 C CA . GLU B 1 83 ? 3.957 1.938 -6.57 1 98.62 83 GLU B CA 1
ATOM 1502 C C . GLU B 1 83 ? 2.654 1.293 -6.109 1 98.62 83 GLU B C 1
ATOM 1504 O O . GLU B 1 83 ? 2.553 0.066 -6.039 1 98.62 83 GLU B O 1
ATOM 1509 N N . PRO B 1 84 ? 1.665 2.117 -5.82 1 98.62 84 PRO B N 1
ATOM 1510 C CA . PRO B 1 84 ? 0.353 1.571 -5.465 1 98.62 84 PRO B CA 1
ATOM 1511 C C . PRO B 1 84 ? -0.576 1.437 -6.672 1 98.62 84 PRO B C 1
ATOM 1513 O O . PRO B 1 84 ? -0.502 2.24 -7.605 1 98.62 84 PRO B O 1
ATOM 1516 N N . ALA B 1 85 ? -1.369 0.441 -6.73 1 98.69 85 ALA B N 1
ATOM 1517 C CA . ALA B 1 85 ? -2.545 0.292 -7.582 1 98.69 85 ALA B CA 1
ATOM 1518 C C . ALA B 1 85 ? -3.775 -0.077 -6.762 1 98.69 85 ALA B C 1
ATOM 1520 O O . ALA B 1 85 ? -3.873 -1.19 -6.238 1 98.69 85 ALA B O 1
ATOM 1521 N N . LEU B 1 86 ? -4.613 0.916 -6.598 1 97.94 86 LEU B N 1
ATOM 1522 C CA . LEU B 1 86 ? -5.73 0.696 -5.684 1 97.94 86 LEU B CA 1
ATOM 1523 C C . LEU B 1 86 ? -6.949 1.505 -6.109 1 97.94 86 LEU B C 1
ATOM 1525 O O . LEU B 1 86 ? -6.828 2.469 -6.867 1 97.94 86 LEU B O 1
ATOM 1529 N N . THR B 1 87 ? -8.094 1.065 -5.742 1 97.31 87 THR B N 1
ATOM 1530 C CA . THR B 1 87 ? -9.336 1.817 -5.848 1 97.31 87 THR B CA 1
ATOM 1531 C C . THR B 1 87 ? -9.742 2.393 -4.492 1 97.31 87 THR B C 1
ATOM 1533 O O . THR B 1 87 ? -10.094 1.646 -3.576 1 97.31 87 THR B O 1
ATOM 1536 N N . HIS B 1 88 ? -9.625 3.682 -4.398 1 96.88 88 HIS B N 1
ATOM 1537 C CA . HIS B 1 88 ? -9.867 4.328 -3.113 1 96.88 88 HIS B CA 1
ATOM 1538 C C . HIS B 1 88 ? -11.25 4.977 -3.08 1 96.88 88 HIS B C 1
ATOM 1540 O O . HIS B 1 88 ? -11.859 5.195 -4.125 1 96.88 88 HIS B O 1
ATOM 1546 N N . ARG B 1 89 ? -11.773 5.156 -1.88 1 96.06 89 ARG B N 1
ATOM 1547 C CA . ARG B 1 89 ? -12.953 5.984 -1.656 1 96.06 89 ARG B CA 1
ATOM 1548 C C . ARG B 1 89 ? -12.664 7.445 -1.978 1 96.06 89 ARG B C 1
ATOM 1550 O O . ARG B 1 89 ? -11.68 8.008 -1.495 1 96.06 89 ARG B O 1
ATOM 1557 N N . ARG B 1 90 ? -13.578 8.031 -2.717 1 94.88 90 ARG B N 1
ATOM 1558 C CA . ARG B 1 90 ? -13.383 9.43 -3.08 1 94.88 90 ARG B CA 1
ATOM 1559 C C . ARG B 1 90 ? -13.227 10.305 -1.838 1 94.88 90 ARG B C 1
ATOM 1561 O O . ARG B 1 90 ? -13.961 10.141 -0.861 1 94.88 90 ARG B O 1
ATOM 1568 N N . GLY B 1 91 ? -12.211 11.188 -1.834 1 96.19 91 GLY B N 1
ATOM 1569 C CA . GLY B 1 91 ? -11.984 12.117 -0.743 1 96.19 91 GLY B CA 1
ATOM 1570 C C . GLY B 1 91 ? -11.07 11.562 0.335 1 96.19 91 GLY B C 1
ATOM 1571 O O . GLY B 1 91 ? -10.75 12.258 1.303 1 96.19 91 GLY B O 1
ATOM 1572 N N . SER B 1 92 ? -10.641 10.328 0.167 1 97.38 92 SER B N 1
ATOM 1573 C CA . SER B 1 92 ? -9.906 9.688 1.256 1 97.38 92 SER B CA 1
ATOM 1574 C C . SER B 1 92 ? -8.57 9.133 0.771 1 97.38 92 SER B C 1
ATOM 1576 O O . SER B 1 92 ? -8.227 7.988 1.072 1 97.38 92 SER B O 1
ATOM 1578 N N . LEU B 1 93 ? -7.809 9.898 0.039 1 98.62 93 LEU B N 1
ATOM 1579 C CA . LEU B 1 93 ? -6.484 9.5 -0.423 1 98.62 93 LEU B CA 1
ATOM 1580 C C . LEU B 1 93 ? -5.484 10.641 -0.272 1 98.62 93 LEU B C 1
ATOM 1582 O O . LEU B 1 93 ? -5.77 11.773 -0.664 1 98.62 93 LEU B O 1
ATOM 1586 N N . LEU B 1 94 ? -4.375 10.328 0.295 1 98.81 94 LEU B N 1
ATOM 1587 C CA . LEU B 1 94 ? -3.215 11.219 0.363 1 98.81 94 LEU B CA 1
ATOM 1588 C C . LEU B 1 94 ? -1.939 10.469 -0.009 1 98.81 94 LEU B C 1
ATOM 1590 O O . LEU B 1 94 ? -1.624 9.438 0.583 1 98.81 94 LEU B O 1
ATOM 1594 N N . HIS B 1 95 ? -1.305 10.938 -1.046 1 98.88 95 HIS B N 1
ATOM 1595 C CA . HIS B 1 95 ? -0.008 10.438 -1.488 1 98.88 95 HIS B CA 1
ATOM 1596 C C . HIS B 1 95 ? 1.042 11.539 -1.47 1 98.88 95 HIS B C 1
ATOM 1598 O O . HIS B 1 95 ? 0.933 12.523 -2.213 1 98.88 95 HIS B O 1
ATOM 1604 N N . PHE B 1 96 ? 2.115 11.383 -0.613 1 98.69 96 PHE B N 1
ATOM 1605 C CA . PHE B 1 96 ? 3.109 12.438 -0.505 1 98.69 96 PHE B CA 1
ATOM 1606 C C . PHE B 1 96 ? 4.496 11.859 -0.257 1 98.69 96 PHE B C 1
ATOM 1608 O O . PHE B 1 96 ? 4.629 10.688 0.099 1 98.69 96 PHE B O 1
ATOM 1615 N N . HIS B 1 97 ? 5.445 12.703 -0.503 1 98.62 97 HIS B N 1
ATOM 1616 C CA . HIS B 1 97 ? 6.836 12.398 -0.179 1 98.62 97 HIS B CA 1
ATOM 1617 C C . HIS B 1 97 ? 7.309 13.219 1.021 1 98.62 97 HIS B C 1
ATOM 1619 O O . HIS B 1 97 ? 6.977 14.398 1.144 1 98.62 97 HIS B O 1
ATOM 1625 N N . ILE B 1 98 ? 8.062 12.641 1.857 1 98.5 98 ILE B N 1
ATOM 1626 C CA . ILE B 1 98 ? 8.734 13.32 2.957 1 98.5 98 ILE B CA 1
ATOM 1627 C C . ILE B 1 98 ? 10.18 12.844 3.057 1 98.5 98 ILE B C 1
ATOM 1629 O O . ILE B 1 98 ? 10.438 11.648 3.234 1 98.5 98 ILE B O 1
ATOM 1633 N N . GLU B 1 99 ? 11.047 13.766 2.891 1 97.56 99 GLU B N 1
ATOM 1634 C CA . GLU B 1 99 ? 12.453 13.422 2.686 1 97.56 99 GLU B CA 1
ATOM 1635 C C . GLU B 1 99 ? 12.609 12.359 1.606 1 97.56 99 GLU B C 1
ATOM 1637 O O . GLU B 1 99 ? 12.242 12.578 0.45 1 97.56 99 GLU B O 1
ATOM 1642 N N . CYS B 1 100 ? 12.992 11.148 2.006 1 96.88 100 CYS B N 1
ATOM 1643 C CA . CYS B 1 100 ? 13.227 10.117 1.002 1 96.88 100 CYS B CA 1
ATOM 1644 C C . CYS B 1 100 ? 12.109 9.086 1.008 1 96.88 100 CYS B C 1
ATOM 1646 O O . CYS B 1 100 ? 12.117 8.148 0.206 1 96.88 100 CYS B O 1
ATOM 1648 N N . LEU B 1 101 ? 11.078 9.352 1.795 1 98.38 101 LEU B N 1
ATOM 1649 C CA . LEU B 1 101 ? 10.008 8.375 1.928 1 98.38 101 LEU B CA 1
ATOM 1650 C C . LEU B 1 101 ? 8.789 8.781 1.102 1 98.38 101 LEU B C 1
ATOM 1652 O O . LEU B 1 101 ? 8.461 9.969 1.023 1 98.38 101 LEU B O 1
ATOM 1656 N N . SER B 1 102 ? 8.18 7.766 0.518 1 98.62 102 SER B N 1
ATOM 1657 C CA . SER B 1 102 ? 6.836 7.887 -0.039 1 98.62 102 SER B CA 1
ATOM 1658 C C . SER B 1 102 ? 5.789 7.344 0.926 1 98.62 102 SER B C 1
ATOM 1660 O O . SER B 1 102 ? 5.996 6.301 1.554 1 98.62 102 SER B O 1
ATOM 1662 N N . VAL B 1 103 ? 4.695 8.07 1.063 1 98.88 103 VAL B N 1
ATOM 1663 C CA . VAL B 1 103 ? 3.602 7.688 1.949 1 98.88 103 VAL B CA 1
ATOM 1664 C C . VAL B 1 103 ? 2.281 7.719 1.184 1 98.88 103 VAL B C 1
ATOM 1666 O O . VAL B 1 103 ? 1.952 8.719 0.546 1 98.88 103 VAL B O 1
ATOM 1669 N N . ILE B 1 104 ? 1.535 6.625 1.227 1 98.94 104 ILE B N 1
ATOM 1670 C CA . ILE B 1 104 ? 0.173 6.645 0.704 1 98.94 104 ILE B CA 1
ATOM 1671 C C . ILE B 1 104 ? -0.807 6.246 1.806 1 98.94 104 ILE B C 1
ATOM 1673 O O . ILE B 1 104 ? -0.609 5.234 2.486 1 98.94 104 ILE B O 1
ATOM 1677 N N . LEU B 1 105 ? -1.749 7.086 2.068 1 98.88 105 LEU B N 1
ATOM 1678 C CA . LEU B 1 105 ? -2.807 6.922 3.059 1 98.88 105 LEU B CA 1
ATOM 1679 C C . LEU B 1 105 ? -4.184 7.004 2.404 1 98.88 105 LEU B C 1
ATOM 1681 O O . LEU B 1 105 ? -4.465 7.941 1.656 1 98.88 105 LEU B O 1
ATOM 1685 N N . PHE B 1 106 ? -5.008 5.898 2.676 1 98.56 106 PHE B N 1
ATOM 1686 C CA . PHE B 1 106 ? -6.234 5.855 1.89 1 98.56 106 PHE B CA 1
ATOM 1687 C C . PHE B 1 106 ? -7.289 4.996 2.578 1 98.56 106 PHE B C 1
ATOM 1689 O O . PHE B 1 106 ? -6.988 4.277 3.531 1 98.56 106 PHE B O 1
ATOM 1696 N N . GLN B 1 107 ? -8.461 5.203 2.176 1 97.75 107 GLN B N 1
ATOM 1697 C CA . GLN B 1 107 ? -9.562 4.27 2.412 1 97.75 107 GLN B CA 1
ATOM 1698 C C . GLN B 1 107 ? -9.961 3.555 1.125 1 97.75 107 GLN B C 1
ATOM 1700 O O . GLN B 1 107 ? -9.945 4.152 0.046 1 97.75 107 GLN B O 1
ATOM 1705 N N . CYS B 1 108 ? -10.328 2.287 1.32 1 96.38 108 CYS B N 1
ATOM 1706 C CA . CYS B 1 108 ? -10.727 1.536 0.135 1 96.38 108 CYS B CA 1
ATOM 1707 C C . CYS B 1 108 ? -12.18 1.828 -0.231 1 96.38 108 CYS B C 1
ATOM 1709 O O . CYS B 1 108 ? -13.008 2.066 0.647 1 96.38 108 CYS B O 1
ATOM 1711 N N . GLU B 1 109 ? -12.391 1.753 -1.579 1 92.88 109 GLU B N 1
ATOM 1712 C CA . GLU B 1 109 ? -13.773 1.839 -2.043 1 92.88 109 GLU B CA 1
ATOM 1713 C C . GLU B 1 109 ? -14.602 0.655 -1.543 1 92.88 109 GLU B C 1
ATOM 1715 O O . GLU B 1 109 ? -14.109 -0.476 -1.506 1 92.88 109 GLU B O 1
ATOM 1720 N N . GLN B 1 110 ? -15.773 0.932 -0.993 1 76.44 110 GLN B N 1
ATOM 1721 C CA . GLN B 1 110 ? -16.672 -0.125 -0.556 1 76.44 110 GLN B CA 1
ATOM 1722 C C . GLN B 1 110 ? -17.609 -0.545 -1.683 1 76.44 110 GLN B C 1
ATOM 1724 O O . GLN B 1 110 ? -18.094 0.297 -2.449 1 76.44 110 GLN B O 1
ATOM 1729 N N . SER B 1 111 ? -17.562 -1.782 -2.135 1 58.12 111 SER B N 1
ATOM 1730 C CA . SER B 1 111 ? -18.547 -2.24 -3.105 1 58.12 111 SER B CA 1
ATOM 1731 C C . SER B 1 111 ? -19.953 -2.209 -2.518 1 58.12 111 SER B C 1
ATOM 1733 O O . SER B 1 111 ? -20.141 -2.336 -1.303 1 58.12 111 SER B O 1
#

Solvent-accessible surface area (backbone atoms only — not comparable to full-atom values): 1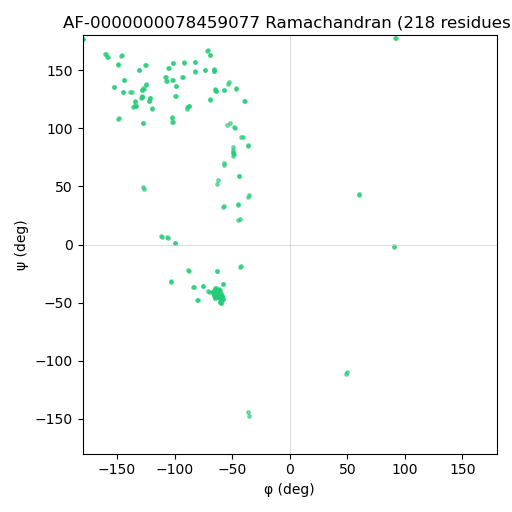2585 Å² total; per-residue (Å²): 134,83,77,68,80,76,71,70,70,91,65,76,67,80,65,81,63,80,65,82,77,65,90,55,58,73,46,78,76,45,71,48,44,48,67,67,60,49,47,50,53,49,49,53,53,40,52,34,56,76,66,66,53,51,50,58,56,44,14,43,48,53,21,53,52,43,41,72,73,38,90,66,67,41,29,19,38,20,26,65,41,67,26,78,24,71,60,58,29,88,55,34,35,39,31,32,34,44,70,71,32,36,38,39,39,34,23,64,50,79,131,134,83,77,68,81,75,71,71,72,91,65,76,66,79,65,82,64,79,66,82,75,68,87,56,58,73,47,79,76,45,71,48,45,50,68,70,59,49,48,51,54,49,49,53,52,41,52,33,56,75,66,67,52,51,50,58,55,45,14,42,50,53,20,52,52,43,41,72,72,41,88,68,68,42,28,21,38,19,26,65,40,68,27,79,23,69,61,58,29,89,54,35,36,39,31,34,34,45,71,71,33,36,39,39,39,33,25,65,51,78,131

Foldseek 3Di:
DCPPPCPDPVCPVPPPPVQDDAPWDKFWPDALADSVLQSVLVVLLSVCVVVVHDQVVSQVSSQVVCVVPDDDGKGKHKDQDDDDDAAFDGRFWTWMDTHRMTMIMTHHDDD/DCPPPCPDPVPPVPPPPVQDDAPWDKFWPDALADSVLQSVLRVLLSVCVVVVHDQVVSQVSSQVVCPVPDDDGKGKHKDQDDDDDAAFDGRFWTWMDTHRMTMIMTHHDDD

InterPro domains:
  IPR001372 Dynein light chain, type 1/2 [PF01221] (25-108)
  IPR001372 Dynein light chain, type 1/2 [PTHR11886] (24-107)
  IPR001372 Dynein light chain, type 1/2 [SM01375] (21-108)
  IPR037177 Dynein light chain superfamily [G3DSA:3.30.740.10] (14-108)
  IPR037177 Dynein light chain superfamily [SSF54648] (23-108)

Nearest PDB structures (foldseek):
  3rjs-assembly1_A-2  TM=9.360E-01  e=7.531E-09  Toxoplasma gondii
  7y8w-assembly4_R  TM=9.399E-01  e=6.621E-09  Caenorhabditis elegans
  4d07-assembly1_A-2  TM=9.281E-01  e=8.033E-09  Homo sapiens
  8glv-assembly1_AQ  TM=8.952E-01  e=8.033E-09  Chlamydomonas reinhardtii
  7cnu-assembly2_B  TM=9.478E-01  e=3.536E-08  Homo sapiens